Protein AF-A0A351J9Z0-F1 (afdb_monomer_lite)

Structure (mmCIF, N/CA/C/O backbone):
data_AF-A0A351J9Z0-F1
#
_entry.id   AF-A0A351J9Z0-F1
#
loop_
_atom_site.group_PDB
_atom_site.id
_atom_site.type_symbol
_atom_site.label_atom_id
_atom_site.label_alt_id
_atom_site.label_comp_id
_atom_site.label_asym_id
_atom_site.label_entity_id
_atom_site.label_seq_id
_atom_site.pdbx_PDB_ins_code
_atom_site.Cartn_x
_atom_site.Cartn_y
_atom_site.Cartn_z
_atom_site.occupancy
_atom_site.B_iso_or_equiv
_atom_site.auth_seq_id
_atom_site.auth_comp_id
_atom_site.auth_asym_id
_atom_site.auth_atom_id
_atom_site.pdbx_PDB_model_num
ATOM 1 N N . LYS A 1 1 ? 16.645 16.745 -13.890 1.00 76.44 1 LYS A N 1
ATOM 2 C CA . LYS A 1 1 ? 17.233 18.104 -13.895 1.00 76.44 1 LYS A CA 1
ATOM 3 C C . LYS A 1 1 ? 18.222 18.342 -12.757 1.00 76.44 1 LYS A C 1
ATOM 5 O O . LYS A 1 1 ? 19.399 18.360 -13.053 1.00 76.44 1 LYS A O 1
ATOM 10 N N . LYS A 1 2 ? 17.819 18.466 -11.478 1.00 82.31 2 LYS A N 1
ATOM 11 C CA . LYS A 1 2 ? 18.793 18.772 -10.401 1.00 82.31 2 LYS A CA 1
ATOM 12 C C . LYS A 1 2 ? 19.890 17.706 -10.216 1.00 82.31 2 LYS A C 1
ATOM 14 O O . LYS A 1 2 ? 21.036 18.081 -10.051 1.00 82.31 2 LYS A O 1
ATOM 19 N N . GLU A 1 3 ? 19.553 16.413 -10.281 1.00 79.69 3 GLU A N 1
ATOM 20 C CA . GLU A 1 3 ? 20.535 15.341 -9.991 1.00 79.69 3 GLU A CA 1
ATOM 21 C C . GLU A 1 3 ? 21.282 14.757 -11.188 1.00 79.69 3 GLU A C 1
ATOM 23 O O . GLU A 1 3 ? 22.258 14.043 -10.983 1.00 79.69 3 GLU A O 1
ATOM 28 N N . TYR A 1 4 ? 20.795 14.986 -12.407 1.00 82.44 4 TYR A N 1
ATOM 29 C CA . TYR A 1 4 ? 21.318 14.344 -13.624 1.00 82.44 4 TYR A CA 1
ATOM 30 C C . TYR A 1 4 ? 21.442 15.321 -14.800 1.00 82.44 4 TYR A C 1
ATOM 32 O O . TYR A 1 4 ? 21.662 14.900 -15.923 1.00 82.44 4 TYR A O 1
ATOM 40 N N . GLY A 1 5 ? 21.231 16.623 -14.578 1.00 84.69 5 GLY A N 1
ATOM 41 C CA . GLY A 1 5 ? 21.168 17.595 -15.670 1.00 84.69 5 GLY A CA 1
ATOM 42 C C . GLY A 1 5 ? 19.977 17.360 -16.606 1.00 84.69 5 GLY A C 1
ATOM 43 O O . GLY A 1 5 ? 18.972 16.743 -16.219 1.00 84.69 5 GLY A O 1
ATOM 44 N N . THR A 1 6 ? 20.063 17.940 -17.799 1.00 83.38 6 THR A N 1
ATOM 45 C CA . THR A 1 6 ? 19.153 17.712 -18.939 1.00 83.38 6 THR A CA 1
ATOM 46 C C . THR A 1 6 ? 19.879 17.245 -20.192 1.00 83.38 6 THR A C 1
ATOM 48 O O . THR A 1 6 ? 19.213 16.863 -21.148 1.00 83.38 6 THR A O 1
ATOM 51 N N . ASP A 1 7 ? 21.210 17.284 -20.179 1.00 79.06 7 ASP A N 1
ATOM 52 C CA . ASP A 1 7 ? 22.006 17.315 -21.404 1.00 79.06 7 ASP A CA 1
ATOM 53 C C . ASP A 1 7 ? 22.704 15.971 -21.673 1.00 79.06 7 ASP A C 1
ATOM 55 O O . ASP A 1 7 ? 23.008 15.662 -22.820 1.00 79.06 7 ASP A O 1
ATOM 59 N N . GLU A 1 8 ? 22.886 15.134 -20.643 1.00 75.50 8 GLU A N 1
ATOM 60 C CA . GLU A 1 8 ? 23.511 13.811 -20.751 1.00 75.50 8 GLU A CA 1
ATOM 61 C C . GLU A 1 8 ? 22.609 12.689 -20.214 1.00 75.50 8 GLU A C 1
ATOM 63 O O . GLU A 1 8 ? 21.798 12.878 -19.300 1.00 75.50 8 GLU A O 1
ATOM 68 N N . TYR A 1 9 ? 22.769 11.487 -20.777 1.00 73.56 9 TYR A N 1
ATOM 69 C CA . TYR A 1 9 ? 22.114 10.279 -20.281 1.00 73.56 9 TYR A CA 1
ATOM 70 C C . TYR A 1 9 ? 22.749 9.807 -18.969 1.00 73.56 9 TYR A C 1
ATOM 72 O O . TYR A 1 9 ? 23.966 9.797 -18.819 1.00 73.56 9 TYR A O 1
ATOM 80 N N . VAL A 1 10 ? 21.913 9.323 -18.043 1.00 77.00 10 VAL A N 1
ATOM 81 C CA . VAL A 1 10 ? 22.345 8.824 -16.720 1.00 77.00 10 VAL A CA 1
ATOM 82 C C . VAL A 1 10 ? 23.341 7.661 -16.826 1.00 77.00 10 VAL A C 1
ATOM 84 O O . VAL A 1 10 ? 24.200 7.506 -15.963 1.00 77.00 10 VAL A O 1
ATOM 87 N N . PHE A 1 11 ? 23.253 6.875 -17.901 1.00 74.19 11 PHE A N 1
ATOM 88 C CA . PHE A 1 11 ? 24.157 5.767 -18.195 1.00 74.19 11 PHE A CA 1
ATOM 89 C C . PHE A 1 11 ? 24.879 6.035 -19.527 1.00 74.19 11 PHE A C 1
ATOM 91 O O . PHE A 1 11 ? 24.426 5.561 -20.570 1.00 74.19 11 PHE A O 1
ATOM 98 N N . PRO A 1 12 ? 25.990 6.799 -19.518 1.00 57.12 12 PRO A N 1
ATOM 99 C CA . PRO A 1 12 ? 26.627 7.324 -20.733 1.00 57.12 12 PRO A CA 1
ATOM 100 C C . PRO A 1 12 ? 27.267 6.250 -21.632 1.00 57.12 12 PRO A C 1
ATOM 102 O O . PRO A 1 12 ? 27.572 6.527 -22.785 1.00 57.12 12 PRO A O 1
ATOM 105 N N . ASN A 1 13 ? 27.424 5.016 -21.135 1.00 57.09 13 ASN A N 1
ATOM 106 C CA . ASN A 1 13 ? 28.054 3.897 -21.848 1.00 57.09 13 ASN A CA 1
ATOM 107 C C . ASN A 1 13 ? 27.078 2.771 -22.241 1.00 57.09 13 ASN A C 1
ATOM 109 O O . ASN A 1 13 ? 27.511 1.644 -22.494 1.00 57.09 13 ASN A O 1
ATOM 113 N N . MET A 1 14 ? 25.763 3.021 -22.295 1.00 56.91 14 MET A N 1
ATOM 114 C CA . MET A 1 14 ? 24.875 2.086 -22.995 1.00 56.91 14 MET A CA 1
ATOM 115 C C . MET A 1 14 ? 25.232 2.131 -24.482 1.00 56.91 14 MET A C 1
ATOM 117 O O . MET A 1 14 ? 25.055 3.162 -25.114 1.00 56.91 14 MET A O 1
ATOM 121 N N . ASN A 1 15 ? 25.818 1.033 -24.975 1.00 53.97 15 ASN A N 1
ATOM 122 C CA . ASN A 1 15 ? 26.256 0.764 -26.349 1.00 53.97 15 ASN A CA 1
ATOM 123 C C . ASN A 1 15 ? 25.859 1.859 -27.360 1.00 53.97 15 ASN A C 1
ATOM 125 O O . ASN A 1 15 ? 24.693 1.944 -27.733 1.00 53.97 15 ASN A O 1
ATOM 129 N N . ALA A 1 16 ? 26.824 2.648 -27.848 1.00 55.38 16 ALA A N 1
ATOM 130 C CA . ALA A 1 16 ? 26.594 3.780 -28.762 1.00 55.38 16 ALA A CA 1
ATOM 131 C C . ALA A 1 16 ? 25.870 3.414 -30.083 1.00 55.38 16 ALA A C 1
ATOM 133 O O . ALA A 1 16 ? 25.506 4.293 -30.857 1.00 55.38 16 ALA A O 1
ATOM 134 N N . SER A 1 17 ? 25.662 2.119 -30.340 1.00 60.47 17 SER A N 1
ATOM 135 C CA . SER A 1 17 ? 24.901 1.573 -31.465 1.00 60.47 17 SER A CA 1
ATOM 136 C C . SER A 1 17 ? 23.400 1.367 -31.184 1.00 60.47 17 SER A C 1
ATOM 138 O O . SER A 1 17 ? 22.697 0.953 -32.101 1.00 60.47 17 SER A O 1
ATOM 140 N N . TYR A 1 18 ? 22.910 1.569 -29.956 1.00 64.38 18 TYR A N 1
ATOM 141 C CA . TYR A 1 18 ? 21.516 1.310 -29.574 1.00 64.38 18 TYR A CA 1
ATOM 142 C C . TYR A 1 18 ? 20.896 2.545 -28.917 1.00 64.38 18 TYR A C 1
ATOM 144 O O . TYR A 1 18 ? 21.164 2.850 -27.753 1.00 64.38 18 TYR A O 1
ATOM 152 N N . ASP A 1 19 ? 20.048 3.250 -29.661 1.00 71.38 19 ASP A N 1
ATOM 153 C CA . ASP A 1 19 ? 19.302 4.404 -29.166 1.00 71.38 19 ASP A CA 1
ATOM 154 C C . ASP A 1 19 ? 17.938 3.927 -28.649 1.00 71.38 19 ASP A C 1
ATOM 156 O O . ASP A 1 19 ? 17.041 3.637 -29.432 1.00 71.38 19 ASP A O 1
ATOM 160 N N . MET A 1 20 ? 17.740 3.863 -27.326 1.00 67.50 20 MET A N 1
ATOM 161 C CA . MET A 1 20 ? 16.468 3.421 -26.722 1.00 67.50 20 MET A CA 1
ATOM 162 C C . MET A 1 20 ? 15.237 4.233 -27.163 1.00 67.50 20 MET A C 1
ATOM 164 O O . MET A 1 20 ? 14.113 3.760 -26.990 1.00 67.50 20 MET A O 1
ATOM 168 N N . LEU A 1 21 ? 15.422 5.449 -27.690 1.00 72.25 21 LEU A N 1
ATOM 169 C CA . LEU A 1 21 ? 14.335 6.291 -28.191 1.00 72.25 21 LEU A CA 1
ATOM 170 C C . LEU A 1 21 ? 14.016 6.034 -29.671 1.00 72.25 21 LEU A C 1
ATOM 172 O O . LEU A 1 21 ? 12.944 6.431 -30.126 1.00 72.25 21 LEU A O 1
ATOM 176 N N . LYS A 1 22 ? 14.916 5.382 -30.419 1.00 75.75 22 LYS A N 1
ATOM 177 C CA . LYS A 1 22 ? 14.755 5.107 -31.861 1.00 75.75 22 LYS A CA 1
ATOM 178 C C . LYS A 1 22 ? 14.688 3.619 -32.195 1.00 75.75 22 LYS A C 1
ATOM 180 O O . LYS A 1 22 ? 14.000 3.241 -33.140 1.00 75.75 22 LYS A O 1
ATOM 185 N N . ASP A 1 23 ? 15.335 2.782 -31.397 1.00 79.19 23 ASP A N 1
ATOM 186 C CA . ASP A 1 23 ? 15.498 1.358 -31.633 1.00 79.19 23 ASP A CA 1
ATOM 187 C C . ASP A 1 23 ? 14.642 0.543 -30.662 1.00 79.19 23 ASP A C 1
ATOM 189 O O . ASP A 1 23 ? 14.707 0.685 -29.439 1.00 79.19 23 ASP A O 1
ATOM 193 N N . ARG A 1 24 ? 13.848 -0.386 -31.205 1.00 80.44 24 ARG A N 1
ATOM 194 C CA . ARG A 1 24 ? 13.120 -1.380 -30.410 1.00 80.44 24 ARG A CA 1
ATOM 195 C C . ARG A 1 24 ? 13.879 -2.698 -30.434 1.00 80.44 24 ARG A C 1
ATOM 197 O O . ARG A 1 24 ? 13.885 -3.382 -31.455 1.00 80.44 24 ARG A O 1
ATOM 204 N N . LYS A 1 25 ? 14.419 -3.127 -29.290 1.00 78.69 25 LYS A N 1
ATOM 205 C CA . LYS A 1 25 ? 14.944 -4.491 -29.155 1.00 78.69 25 LYS A CA 1
ATOM 206 C C . LYS A 1 25 ? 13.803 -5.506 -29.262 1.00 78.69 25 LYS A C 1
ATOM 208 O O . LYS A 1 25 ? 12.881 -5.520 -28.445 1.00 78.69 25 LYS A O 1
ATOM 213 N N . ILE A 1 26 ? 13.866 -6.359 -30.276 1.00 83.25 26 ILE A N 1
ATOM 214 C CA . ILE A 1 26 ? 12.948 -7.481 -30.451 1.00 83.25 26 ILE A CA 1
ATOM 215 C C . ILE A 1 26 ? 13.676 -8.743 -29.975 1.00 83.25 26 ILE A C 1
ATOM 217 O O . ILE A 1 26 ? 14.832 -8.946 -30.328 1.00 83.25 26 ILE A O 1
ATOM 221 N N . ARG A 1 27 ? 13.016 -9.561 -29.143 1.00 85.88 27 ARG A N 1
ATOM 222 C CA . ARG A 1 27 ? 13.548 -10.863 -28.705 1.00 85.88 27 ARG A CA 1
ATOM 223 C C . ARG A 1 27 ? 13.786 -11.777 -29.910 1.00 85.88 27 ARG A C 1
ATOM 225 O O . ARG A 1 27 ? 13.049 -11.701 -30.896 1.00 85.88 27 ARG A O 1
ATOM 232 N N . ASP A 1 28 ? 14.777 -12.648 -29.829 1.00 89.25 28 ASP A N 1
ATOM 233 C CA . ASP A 1 28 ? 15.033 -13.615 -30.893 1.00 89.25 28 ASP A CA 1
ATOM 234 C C . ASP A 1 28 ? 13.920 -14.681 -30.956 1.00 89.25 28 ASP A C 1
ATOM 236 O O . ASP A 1 28 ? 13.049 -14.763 -30.089 1.00 89.25 28 ASP A O 1
ATOM 240 N N . GLY A 1 29 ? 13.883 -15.453 -32.042 1.00 92.31 29 GLY A N 1
ATOM 241 C CA . GLY A 1 29 ? 12.906 -16.531 -32.221 1.00 92.31 29 GLY A CA 1
ATOM 242 C C . GLY A 1 29 ? 11.523 -16.106 -32.734 1.00 92.31 29 GLY A C 1
ATOM 243 O O . GLY A 1 29 ? 11.264 -14.950 -33.083 1.00 92.31 29 GLY A O 1
ATOM 244 N N . ASN A 1 30 ? 10.631 -17.094 -32.839 1.00 95.75 30 ASN A N 1
ATOM 245 C CA . ASN A 1 30 ? 9.266 -16.927 -33.341 1.00 95.75 30 ASN A CA 1
ATOM 246 C C . ASN A 1 30 ? 8.311 -16.347 -32.276 1.00 95.75 30 ASN A C 1
ATOM 248 O O . ASN A 1 30 ? 8.657 -16.213 -31.105 1.00 95.75 30 ASN A O 1
ATOM 252 N N . ALA A 1 31 ? 7.080 -16.004 -32.673 1.00 95.19 31 ALA A N 1
ATOM 253 C CA . ALA A 1 31 ? 6.103 -15.372 -31.779 1.00 95.19 31 ALA A CA 1
ATOM 254 C C . ALA A 1 31 ? 5.826 -16.178 -30.494 1.00 95.19 31 ALA A C 1
ATOM 256 O O . ALA A 1 31 ? 5.705 -15.592 -29.419 1.00 95.19 31 ALA A O 1
ATOM 257 N N . PHE A 1 32 ? 5.771 -17.507 -30.594 1.00 96.00 32 PHE A N 1
ATOM 258 C CA . PHE A 1 32 ? 5.545 -18.383 -29.447 1.00 96.00 32 PHE A CA 1
ATOM 259 C C . PHE A 1 32 ? 6.759 -18.425 -28.512 1.00 96.00 32 PHE A C 1
ATOM 261 O O . PHE A 1 32 ? 6.599 -18.315 -27.300 1.00 96.00 32 PHE A O 1
ATOM 268 N N . GLN A 1 33 ? 7.974 -18.497 -29.064 1.00 95.50 33 GLN A N 1
ATOM 269 C CA . GLN A 1 33 ? 9.211 -18.436 -28.277 1.00 95.50 33 GLN A CA 1
ATOM 270 C C . GLN A 1 33 ? 9.318 -17.112 -27.519 1.00 95.50 33 GLN A C 1
ATOM 272 O O . GLN A 1 33 ? 9.520 -17.116 -26.311 1.00 95.50 33 GLN A O 1
ATOM 277 N N . ARG A 1 34 ? 9.062 -15.985 -28.192 1.00 94.25 34 ARG A N 1
ATOM 278 C CA . ARG A 1 34 ? 9.075 -14.653 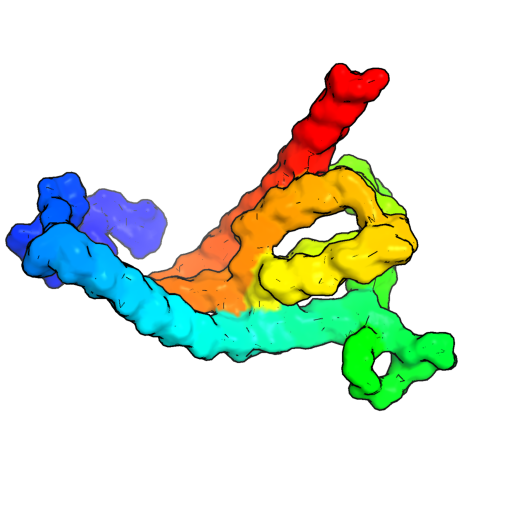-27.567 1.00 94.25 34 ARG A CA 1
ATOM 279 C C . ARG A 1 34 ? 8.061 -14.523 -26.437 1.00 94.25 34 ARG A C 1
ATOM 281 O O . ARG A 1 34 ? 8.341 -13.862 -25.439 1.00 94.25 34 ARG A O 1
ATOM 288 N N . PHE A 1 35 ? 6.881 -15.121 -26.606 1.00 94.69 35 PHE A N 1
ATOM 289 C CA . PHE A 1 35 ? 5.856 -15.165 -25.570 1.00 94.69 35 PHE A CA 1
ATOM 290 C C . PHE A 1 35 ? 6.330 -15.972 -24.358 1.00 94.69 35 PHE A C 1
ATOM 292 O O . PHE A 1 35 ? 6.278 -15.461 -23.240 1.00 94.69 35 PHE A O 1
ATOM 299 N N . LEU A 1 36 ? 6.838 -17.189 -24.579 1.00 96.25 36 LEU A N 1
ATOM 300 C CA . LEU A 1 36 ? 7.351 -18.043 -23.507 1.00 96.25 36 LEU A CA 1
ATOM 301 C C . LEU A 1 36 ? 8.526 -17.396 -22.770 1.00 96.25 36 LEU A C 1
ATOM 303 O O . LEU A 1 36 ? 8.525 -17.364 -21.544 1.00 96.25 36 LEU A O 1
ATOM 307 N N . GLU A 1 37 ? 9.491 -16.832 -23.493 1.00 93.94 37 GLU A N 1
ATOM 308 C CA . GLU A 1 37 ? 10.634 -16.132 -22.903 1.00 93.94 37 GLU A CA 1
ATOM 309 C C . GLU A 1 37 ? 10.192 -14.932 -22.067 1.00 93.94 37 GLU A C 1
ATOM 311 O O . GLU A 1 37 ? 10.626 -14.794 -20.930 1.00 93.94 37 GLU A O 1
ATOM 316 N N . ALA A 1 38 ? 9.282 -14.092 -22.573 1.00 93.69 38 ALA A N 1
ATOM 317 C CA . ALA A 1 38 ? 8.773 -12.957 -21.806 1.00 93.69 38 ALA A CA 1
ATOM 318 C C . ALA A 1 38 ? 8.068 -13.398 -20.511 1.00 93.69 38 ALA A C 1
ATOM 320 O O . ALA A 1 38 ? 8.226 -12.749 -19.475 1.00 93.69 38 ALA A O 1
ATOM 321 N N . LEU A 1 39 ? 7.322 -14.506 -20.561 1.00 94.88 39 LEU A N 1
ATOM 322 C CA . LEU A 1 39 ? 6.661 -15.100 -19.399 1.00 94.88 39 LEU A CA 1
ATOM 323 C C . LEU A 1 39 ? 7.669 -15.627 -18.372 1.00 94.88 39 LEU A C 1
ATOM 325 O O . LEU A 1 39 ? 7.554 -15.316 -17.187 1.00 94.88 39 LEU A O 1
ATOM 329 N N . LEU A 1 40 ? 8.659 -16.404 -18.818 1.00 95.69 40 LEU A N 1
ATOM 330 C CA . LEU A 1 40 ? 9.670 -17.013 -17.951 1.00 95.69 40 LEU A CA 1
ATOM 331 C C . LEU A 1 40 ? 10.616 -15.964 -17.355 1.00 95.69 40 LEU A C 1
ATOM 333 O O . LEU A 1 40 ? 10.879 -16.001 -16.152 1.00 95.69 40 LEU A O 1
ATOM 337 N N . ASP A 1 41 ? 11.065 -14.996 -18.158 1.00 93.12 41 ASP A N 1
ATOM 338 C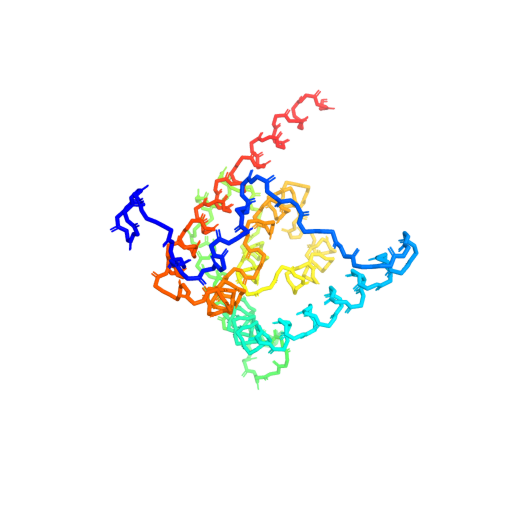 CA . ASP A 1 41 ? 11.856 -13.848 -17.702 1.00 93.12 41 ASP A CA 1
ATOM 339 C C . ASP A 1 41 ? 11.080 -13.044 -16.658 1.00 93.12 41 ASP A C 1
ATOM 341 O O . ASP A 1 41 ? 11.608 -12.723 -15.593 1.00 93.12 41 ASP A O 1
ATOM 345 N N . GLY A 1 42 ? 9.812 -12.727 -16.950 1.00 91.38 42 GLY A N 1
ATOM 346 C CA . GLY A 1 42 ? 8.933 -11.999 -16.040 1.00 91.38 42 GLY A CA 1
ATOM 347 C C . GLY A 1 42 ? 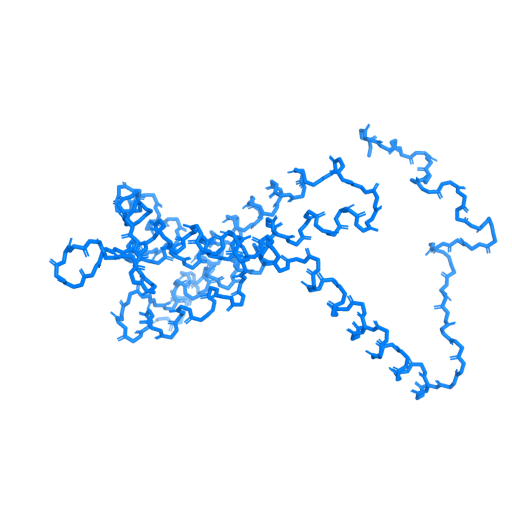8.740 -12.739 -14.718 1.00 91.38 42 GLY A C 1
ATOM 348 O O . GLY A 1 42 ? 8.880 -12.136 -13.656 1.00 91.38 42 GLY A O 1
ATOM 349 N N . GLY A 1 43 ? 8.498 -14.052 -14.772 1.00 93.44 43 GLY A N 1
ATOM 350 C CA . GLY A 1 43 ? 8.372 -14.903 -13.590 1.00 93.44 43 GLY A CA 1
ATOM 351 C C . GLY A 1 43 ? 9.654 -14.952 -12.758 1.00 93.44 43 GLY A C 1
ATOM 352 O O . GLY A 1 43 ? 9.615 -14.708 -11.553 1.00 93.44 43 GLY A O 1
ATOM 353 N N . LYS A 1 44 ? 10.807 -15.195 -13.392 1.00 93.31 44 LYS A N 1
ATOM 354 C CA . LYS A 1 44 ? 12.115 -15.232 -12.721 1.00 93.31 44 LYS A CA 1
ATOM 355 C C . LYS A 1 44 ? 12.441 -13.897 -12.049 1.00 93.31 44 LYS A C 1
ATOM 357 O O . LYS A 1 44 ? 12.765 -13.872 -10.861 1.00 93.31 44 LYS A O 1
ATOM 362 N N . ASN A 1 45 ? 12.325 -12.797 -12.793 1.00 88.25 45 ASN A N 1
ATOM 363 C CA . ASN A 1 45 ? 12.606 -11.458 -12.280 1.00 88.25 45 ASN A CA 1
ATOM 364 C C . ASN A 1 45 ? 11.621 -11.071 -11.169 1.00 88.25 45 ASN A C 1
ATOM 366 O O . ASN A 1 45 ? 12.029 -10.491 -10.166 1.00 88.25 45 ASN A O 1
ATOM 370 N N . GLY A 1 46 ? 10.345 -11.442 -11.307 1.00 87.75 46 GLY A N 1
ATOM 371 C CA . GLY A 1 46 ? 9.325 -11.230 -10.283 1.00 87.75 46 GLY A CA 1
ATOM 372 C C . GLY A 1 46 ? 9.641 -11.955 -8.974 1.00 87.75 46 GLY A C 1
ATOM 373 O O . GLY A 1 46 ? 9.572 -11.343 -7.911 1.00 87.75 46 GLY A O 1
ATOM 374 N N . VAL A 1 47 ? 10.055 -13.227 -9.033 1.00 91.50 47 VAL A N 1
ATOM 375 C CA . VAL A 1 47 ? 10.462 -13.998 -7.843 1.00 91.50 47 VAL A CA 1
ATOM 376 C C . VAL A 1 47 ? 11.698 -13.387 -7.184 1.00 91.50 47 VAL A C 1
ATOM 378 O O . VAL A 1 47 ? 11.726 -13.222 -5.966 1.00 91.50 47 VAL A O 1
ATOM 381 N N . GLN A 1 48 ? 12.705 -13.005 -7.972 1.00 88.56 48 GLN A N 1
ATOM 382 C CA . GLN A 1 48 ? 13.915 -12.379 -7.439 1.00 88.56 48 GLN A CA 1
ATOM 383 C C . GLN A 1 48 ? 13.604 -11.045 -6.746 1.00 88.56 48 GLN A C 1
ATOM 385 O O . GLN A 1 48 ? 14.080 -10.796 -5.639 1.00 88.56 48 GLN A O 1
ATOM 390 N N . LEU A 1 49 ? 12.758 -10.216 -7.363 1.00 84.75 49 LEU A N 1
ATOM 391 C CA . LEU A 1 49 ? 12.284 -8.967 -6.778 1.00 84.75 49 LEU A CA 1
ATOM 392 C C . LEU A 1 49 ? 11.502 -9.217 -5.479 1.00 84.75 49 LEU A C 1
ATOM 394 O O . LEU A 1 49 ? 11.725 -8.522 -4.489 1.00 84.75 49 LEU A O 1
ATOM 398 N N . ALA A 1 50 ? 10.630 -10.229 -5.453 1.00 84.75 50 ALA A N 1
ATOM 399 C CA . ALA A 1 50 ? 9.865 -10.592 -4.264 1.00 84.75 50 ALA A CA 1
ATOM 400 C C . ALA A 1 50 ? 10.781 -10.960 -3.088 1.00 84.75 50 ALA A C 1
ATOM 402 O O . ALA A 1 50 ? 10.602 -10.422 -1.996 1.00 84.75 50 ALA A O 1
ATOM 403 N N . ILE A 1 51 ? 11.800 -11.799 -3.313 1.00 89.62 51 ILE A N 1
ATOM 404 C CA . ILE A 1 51 ? 12.783 -12.174 -2.281 1.00 89.62 51 ILE A CA 1
ATOM 405 C C . ILE A 1 51 ? 13.465 -10.932 -1.690 1.00 89.62 51 ILE A C 1
ATOM 407 O O . ILE A 1 51 ? 13.604 -10.835 -0.471 1.00 89.62 51 ILE A O 1
ATOM 411 N N . SER A 1 52 ? 13.816 -9.953 -2.526 1.00 85.00 52 SER A N 1
ATOM 412 C CA . SER A 1 52 ? 14.436 -8.698 -2.082 1.00 85.00 52 SER A CA 1
ATOM 413 C C . SER A 1 52 ? 13.506 -7.807 -1.247 1.00 85.00 52 SER A C 1
ATOM 415 O O . SER A 1 52 ? 13.979 -7.042 -0.410 1.00 85.00 52 SER A O 1
ATOM 417 N N . ILE A 1 53 ? 12.189 -7.888 -1.452 1.00 86.06 53 ILE A N 1
ATOM 418 C CA . ILE A 1 53 ? 11.193 -7.020 -0.801 1.00 86.06 53 ILE A CA 1
ATOM 419 C C . ILE A 1 53 ? 10.641 -7.629 0.501 1.00 86.06 53 ILE A C 1
ATOM 421 O O . ILE A 1 53 ? 10.273 -6.884 1.416 1.00 86.06 53 ILE A O 1
ATOM 425 N N . ILE A 1 54 ? 10.608 -8.966 0.618 1.00 88.75 54 ILE A N 1
ATOM 426 C CA . ILE A 1 54 ? 10.055 -9.701 1.775 1.00 88.75 54 ILE A CA 1
ATOM 427 C C . ILE A 1 54 ? 10.517 -9.138 3.131 1.00 88.75 54 ILE A C 1
ATOM 429 O O . ILE A 1 54 ? 9.646 -8.896 3.972 1.00 88.75 54 ILE A O 1
ATOM 433 N N . PRO A 1 55 ? 11.819 -8.877 3.380 1.00 86.56 55 PRO A N 1
ATOM 434 C CA . PRO A 1 55 ? 12.264 -8.394 4.686 1.00 86.56 55 PRO A CA 1
ATOM 435 C C . PRO A 1 55 ? 11.597 -7.072 5.084 1.00 86.56 55 PRO A C 1
ATOM 437 O O . PRO A 1 55 ? 11.111 -6.931 6.206 1.00 86.56 55 PRO A O 1
ATOM 440 N N . GLY A 1 56 ? 11.503 -6.126 4.145 1.00 85.06 56 GLY A N 1
ATOM 441 C CA . GLY A 1 56 ? 10.842 -4.843 4.376 1.00 85.06 56 GLY A CA 1
ATOM 442 C C . GLY A 1 56 ? 9.345 -5.008 4.632 1.00 85.06 56 GLY A C 1
ATOM 443 O O . GLY A 1 56 ? 8.810 -4.424 5.572 1.00 85.06 56 GLY A O 1
ATOM 444 N N . VAL A 1 57 ? 8.673 -5.851 3.840 1.00 87.62 57 VAL A N 1
ATOM 445 C CA . VAL A 1 57 ? 7.237 -6.134 4.000 1.00 87.62 57 VAL A CA 1
ATOM 446 C C . VAL A 1 57 ? 6.935 -6.713 5.377 1.00 87.62 57 VAL A C 1
ATOM 448 O O . VAL A 1 57 ? 6.039 -6.210 6.054 1.00 87.62 57 VAL A O 1
ATOM 451 N N . VAL A 1 58 ? 7.667 -7.749 5.797 1.00 88.75 58 VAL A N 1
ATOM 452 C CA . VAL A 1 58 ? 7.422 -8.447 7.068 1.00 88.75 58 VAL A CA 1
ATOM 453 C C . VAL A 1 58 ? 7.614 -7.496 8.243 1.00 88.75 58 VAL A C 1
ATOM 455 O O . VAL A 1 58 ? 6.747 -7.430 9.114 1.00 88.75 58 VAL A O 1
ATOM 458 N N . ILE A 1 59 ? 8.694 -6.711 8.248 1.00 88.62 59 ILE A N 1
ATOM 459 C CA . ILE A 1 59 ? 8.981 -5.763 9.332 1.00 88.62 59 ILE A CA 1
ATOM 460 C C . ILE A 1 59 ? 7.895 -4.683 9.410 1.00 88.62 59 ILE A C 1
ATOM 462 O O . ILE A 1 59 ? 7.332 -4.455 10.481 1.00 88.62 59 ILE A O 1
ATOM 466 N N . ILE A 1 60 ? 7.556 -4.048 8.284 1.00 86.25 60 ILE A N 1
ATOM 467 C CA . ILE A 1 60 ? 6.589 -2.942 8.262 1.00 86.25 60 ILE A CA 1
ATOM 468 C C . ILE A 1 60 ? 5.183 -3.440 8.604 1.00 86.25 60 ILE A C 1
ATOM 470 O O . ILE A 1 60 ? 4.510 -2.832 9.433 1.00 86.25 60 ILE A O 1
ATOM 474 N N . CYS A 1 61 ? 4.737 -4.557 8.020 1.00 85.75 61 CYS A N 1
ATOM 475 C CA . CYS A 1 61 ? 3.405 -5.093 8.304 1.00 85.75 61 CYS A CA 1
ATOM 476 C C . CYS A 1 61 ? 3.278 -5.539 9.765 1.00 85.75 61 CYS A C 1
ATOM 478 O O . CYS A 1 61 ? 2.252 -5.270 10.385 1.00 85.75 61 CYS A O 1
ATOM 480 N N . THR A 1 62 ? 4.320 -6.156 10.335 1.00 88.12 62 THR A N 1
ATOM 481 C CA . THR A 1 62 ? 4.329 -6.557 11.752 1.00 88.12 62 THR A CA 1
ATOM 482 C C . THR A 1 62 ? 4.272 -5.337 12.664 1.00 88.12 62 THR A C 1
ATOM 484 O O . THR A 1 62 ? 3.464 -5.304 13.588 1.00 88.12 62 THR A O 1
ATOM 487 N N . LEU A 1 63 ? 5.070 -4.302 12.382 1.00 88.00 63 LEU A N 1
ATOM 488 C CA . LEU A 1 63 ? 5.053 -3.058 13.149 1.00 88.00 63 LEU A CA 1
ATOM 489 C C . LEU A 1 63 ? 3.678 -2.386 13.092 1.00 88.00 63 LEU A C 1
ATOM 491 O O . LEU A 1 63 ? 3.124 -2.037 14.131 1.00 88.00 63 LEU A O 1
ATOM 495 N N . VAL A 1 64 ? 3.091 -2.251 11.901 1.00 84.19 64 VAL A N 1
ATOM 496 C CA . VAL A 1 64 ? 1.752 -1.667 11.751 1.00 84.19 64 VAL A CA 1
ATOM 497 C C . VAL A 1 64 ? 0.709 -2.501 12.490 1.00 84.19 64 VAL A C 1
ATOM 499 O O . VAL A 1 64 ? -0.129 -1.931 13.184 1.00 84.19 64 VAL A O 1
ATOM 502 N N . MET A 1 65 ? 0.767 -3.830 12.391 1.00 85.12 65 MET A N 1
ATOM 503 C CA . MET A 1 65 ? -0.150 -4.729 13.094 1.00 85.12 65 MET A CA 1
ATOM 504 C C . MET A 1 65 ? -0.051 -4.553 14.614 1.00 85.12 65 MET A C 1
ATOM 506 O O . MET A 1 65 ? -1.076 -4.326 15.252 1.00 85.12 65 MET A O 1
ATOM 510 N N . MET A 1 66 ? 1.160 -4.578 15.180 1.00 88.19 66 MET A N 1
ATOM 511 C CA . MET A 1 66 ? 1.382 -4.381 16.619 1.00 88.19 66 MET A CA 1
ATOM 512 C C . MET A 1 66 ? 0.913 -3.003 17.094 1.00 88.19 66 MET A C 1
ATOM 514 O O . MET A 1 66 ? 0.416 -2.865 18.205 1.00 88.19 66 MET A O 1
ATOM 518 N N . LEU A 1 67 ? 1.058 -1.965 16.271 1.00 87.94 67 LEU A N 1
ATOM 519 C CA . LEU A 1 67 ? 0.602 -0.624 16.629 1.00 87.94 67 LEU A CA 1
ATOM 520 C C . LEU A 1 67 ? -0.911 -0.431 16.438 1.00 87.94 67 LEU A C 1
ATOM 522 O O . LEU A 1 67 ? -1.483 0.463 17.055 1.00 87.94 67 LEU A O 1
ATOM 526 N N . THR A 1 68 ? -1.561 -1.226 15.590 1.00 84.12 68 THR A N 1
ATOM 527 C CA . THR A 1 68 ? -2.987 -1.073 15.259 1.00 84.12 68 THR A CA 1
ATOM 528 C C . THR A 1 68 ? -3.884 -1.936 16.135 1.00 84.12 68 THR A C 1
ATOM 530 O O . THR A 1 68 ? -4.894 -1.451 16.647 1.00 84.12 68 THR A O 1
ATOM 533 N N . ASN A 1 69 ? -3.530 -3.209 16.308 1.00 85.88 69 ASN A N 1
ATOM 534 C CA . ASN A 1 69 ? -4.343 -4.156 17.060 1.00 85.88 69 ASN A CA 1
ATOM 535 C C . ASN A 1 69 ? -4.258 -3.870 18.561 1.00 85.88 69 ASN A C 1
ATOM 537 O O . ASN A 1 69 ? -3.270 -3.316 19.033 1.00 85.88 69 ASN A O 1
ATOM 541 N N . GLY A 1 70 ? -5.306 -4.232 19.298 1.00 85.81 70 GLY A N 1
ATOM 542 C CA . GLY A 1 70 ? -5.335 -4.149 20.757 1.00 85.81 70 GLY A CA 1
ATOM 543 C C . GLY A 1 70 ? -4.802 -5.418 21.438 1.00 85.81 70 GLY A C 1
ATOM 544 O O . GLY A 1 70 ? -4.429 -6.375 20.749 1.00 85.81 70 GLY A O 1
ATOM 545 N N . PRO A 1 71 ? -4.779 -5.434 22.782 1.00 87.56 71 PRO A N 1
ATOM 546 C CA . PRO A 1 71 ? -4.464 -6.630 23.560 1.00 87.56 71 PRO A CA 1
ATOM 547 C C . PRO A 1 71 ? -5.542 -7.715 23.378 1.00 87.56 71 PRO A C 1
ATOM 549 O O . PRO A 1 71 ? -6.526 -7.516 22.660 1.00 87.56 71 PRO A O 1
ATOM 552 N N . SER A 1 72 ? -5.362 -8.863 24.039 1.00 85.94 72 SER A N 1
ATOM 553 C CA . SER A 1 72 ? -6.359 -9.943 24.061 1.00 85.94 72 SER A CA 1
ATOM 554 C C . SER A 1 72 ? -7.749 -9.463 24.508 1.00 85.94 72 SER A C 1
ATOM 556 O O . SER A 1 72 ? -7.904 -8.393 25.100 1.00 85.94 72 SER A O 1
ATOM 558 N N . GLU A 1 73 ? -8.776 -10.293 24.298 1.00 80.19 73 GLU A N 1
ATOM 559 C CA . GLU A 1 73 ? -10.140 -10.021 24.786 1.00 80.19 73 GLU A CA 1
ATOM 560 C C . GLU A 1 73 ? -10.207 -9.837 26.313 1.00 80.19 73 GLU A C 1
ATOM 562 O O . GLU A 1 73 ? -11.077 -9.126 26.809 1.00 80.19 73 GLU A O 1
ATOM 567 N N . ALA A 1 74 ? -9.256 -10.412 27.058 1.00 83.62 74 ALA A N 1
ATOM 568 C CA . ALA A 1 74 ? -9.116 -10.223 28.501 1.00 83.62 74 ALA A CA 1
ATOM 569 C C . ALA A 1 74 ? -8.473 -8.872 28.886 1.00 83.62 74 ALA A C 1
ATOM 571 O O . ALA A 1 74 ? -8.294 -8.585 30.068 1.00 83.62 74 ALA A O 1
ATOM 572 N N . GLY A 1 75 ? -8.094 -8.044 27.907 1.00 81.06 75 GLY A N 1
ATOM 573 C CA . GLY A 1 75 ? -7.456 -6.741 28.104 1.00 81.06 75 GLY A CA 1
ATOM 574 C C . GLY A 1 75 ? -5.963 -6.808 28.439 1.00 81.06 75 GLY A C 1
ATOM 575 O O . GLY A 1 75 ? -5.305 -5.771 28.510 1.00 81.06 75 GLY A O 1
ATOM 576 N N . THR A 1 76 ? -5.402 -8.005 28.613 1.00 86.81 76 THR A N 1
ATOM 577 C CA . THR A 1 76 ? -3.977 -8.232 28.871 1.00 86.81 76 THR A CA 1
ATOM 578 C C . THR A 1 76 ? -3.220 -8.511 27.577 1.00 86.81 76 THR A C 1
ATOM 580 O O . THR A 1 76 ? -3.674 -9.275 26.723 1.00 86.81 76 THR A O 1
ATOM 583 N N . TYR A 1 77 ? -2.054 -7.883 27.422 1.00 87.75 77 TYR A N 1
ATOM 584 C CA . TYR A 1 77 ? -1.138 -8.177 26.322 1.00 87.75 77 TYR A CA 1
ATOM 585 C C . TYR A 1 77 ? -0.327 -9.427 26.667 1.00 87.75 77 TYR A C 1
ATOM 587 O O . TYR A 1 77 ? 0.412 -9.434 27.652 1.00 87.75 77 TYR A O 1
ATOM 595 N N . THR A 1 78 ? -0.490 -10.484 25.879 1.00 89.50 78 THR A N 1
ATOM 596 C CA . THR A 1 78 ? 0.157 -11.786 26.091 1.00 89.50 78 THR A CA 1
ATOM 597 C C . THR A 1 78 ? 1.294 -12.037 25.101 1.00 89.50 78 THR A C 1
ATOM 599 O O . THR A 1 78 ? 2.137 -12.900 25.336 1.00 89.50 78 THR A O 1
ATOM 602 N N . GLY A 1 79 ? 1.346 -11.264 24.011 1.00 85.62 79 GLY A N 1
ATOM 603 C CA . GLY A 1 79 ? 2.270 -11.470 22.899 1.00 85.62 79 GLY A CA 1
ATOM 604 C C . GLY A 1 79 ? 1.786 -12.533 21.910 1.00 85.62 79 GLY A C 1
ATOM 605 O O . GLY A 1 79 ? 2.572 -13.002 21.086 1.00 85.62 79 GLY A O 1
ATOM 606 N N . ALA A 1 80 ? 0.512 -12.931 21.986 1.00 88.25 80 ALA A N 1
ATOM 607 C CA . ALA A 1 80 ? -0.072 -13.870 21.041 1.00 88.25 80 ALA A CA 1
ATOM 608 C C . ALA A 1 80 ? -0.171 -13.270 19.627 1.00 88.25 80 ALA A C 1
ATOM 610 O O . ALA A 1 80 ? -0.102 -12.056 19.408 1.00 88.25 80 ALA A O 1
ATOM 611 N N . ALA A 1 81 ? -0.346 -14.146 18.636 1.00 85.00 81 ALA A N 1
ATOM 612 C CA . ALA A 1 81 ? -0.501 -13.726 17.252 1.00 85.00 81 ALA A CA 1
ATOM 613 C C . ALA A 1 81 ? -1.677 -12.747 17.102 1.00 85.00 81 ALA A C 1
ATOM 615 O O . ALA A 1 81 ? -2.758 -12.968 17.647 1.00 85.00 81 ALA A O 1
ATOM 616 N N . TYR A 1 82 ? -1.465 -11.696 16.307 1.00 81.62 82 TYR A N 1
ATOM 617 C CA . TYR A 1 82 ? -2.431 -10.624 16.051 1.00 81.62 82 TYR A CA 1
ATOM 618 C C . TYR A 1 82 ? -2.779 -9.732 17.254 1.00 81.62 82 TYR A C 1
ATOM 620 O O . TYR A 1 82 ? -3.704 -8.928 17.135 1.00 81.62 82 TYR A O 1
ATOM 628 N N . GLU A 1 83 ? -2.041 -9.794 18.360 1.00 88.69 83 GLU A N 1
ATOM 629 C CA . GLU A 1 83 ? -2.135 -8.789 19.423 1.00 88.69 83 GLU A CA 1
ATOM 630 C C . GLU A 1 83 ? -1.313 -7.531 19.106 1.00 88.69 83 GLU A C 1
ATOM 632 O O . GLU A 1 83 ? -0.418 -7.526 18.255 1.00 88.69 83 GLU A O 1
ATOM 637 N N . GLY A 1 84 ? -1.622 -6.444 19.808 1.00 89.94 84 GLY A N 1
ATOM 638 C CA . GLY A 1 84 ? -0.889 -5.190 19.723 1.00 89.94 84 GLY A CA 1
ATOM 639 C C . GLY A 1 84 ? -1.188 -4.247 20.887 1.00 89.94 84 GLY A C 1
ATOM 640 O O . GLY A 1 84 ? -1.835 -4.615 21.868 1.00 89.94 84 GLY A O 1
ATOM 641 N N . ILE A 1 85 ? -0.709 -3.011 20.766 1.00 90.56 85 ILE A N 1
ATOM 642 C CA . ILE A 1 85 ? -0.838 -1.958 21.783 1.00 90.56 85 ILE A CA 1
ATOM 643 C C . ILE A 1 85 ? -1.901 -0.899 21.453 1.00 90.56 85 ILE A C 1
ATOM 645 O O . ILE A 1 85 ? -2.118 0.013 22.244 1.00 90.56 85 ILE A O 1
ATOM 649 N N . GLY A 1 86 ? -2.542 -0.970 20.283 1.00 87.31 86 GLY A N 1
ATOM 650 C CA . GLY A 1 86 ? -3.643 -0.081 19.891 1.00 87.31 86 GLY A CA 1
ATOM 651 C C . GLY A 1 86 ? -3.273 1.404 19.780 1.00 87.31 86 GLY A C 1
ATOM 652 O O . GLY A 1 86 ? -4.136 2.277 19.856 1.00 87.31 86 GLY A O 1
ATOM 653 N N . ALA A 1 87 ? -1.991 1.727 19.611 1.00 89.88 87 ALA A N 1
ATOM 654 C CA . ALA A 1 87 ? -1.525 3.107 19.527 1.00 89.88 87 ALA A CA 1
ATOM 655 C C . ALA A 1 87 ? -2.122 3.851 18.318 1.00 89.88 87 ALA A C 1
ATOM 657 O O . ALA A 1 87 ? -2.580 4.985 18.444 1.00 89.88 87 ALA A O 1
ATOM 658 N N . LEU A 1 88 ? -2.162 3.215 17.144 1.00 86.25 88 LEU A N 1
ATOM 659 C CA . LEU A 1 88 ? -2.677 3.825 15.914 1.00 86.25 88 LEU A CA 1
ATOM 660 C C . LEU A 1 88 ? -4.198 3.964 15.923 1.00 86.25 88 LEU A C 1
ATOM 662 O O . LEU A 1 88 ? -4.709 4.960 15.417 1.00 86.25 88 LEU A O 1
ATOM 666 N N . THR A 1 89 ? -4.925 3.021 16.523 1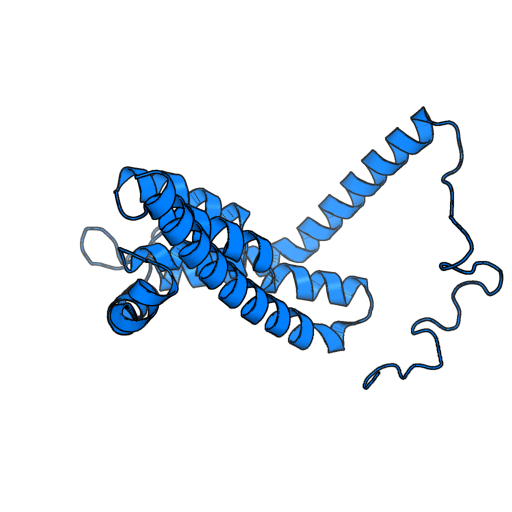.00 84.75 89 THR A N 1
ATOM 667 C CA . THR A 1 89 ? -6.380 3.140 16.708 1.00 84.75 89 THR A CA 1
ATOM 668 C C . THR A 1 89 ? -6.716 4.257 17.694 1.00 84.75 89 THR A C 1
ATOM 670 O O . THR A 1 89 ? -7.623 5.048 17.428 1.00 84.75 89 THR A O 1
ATOM 673 N N . TRP A 1 90 ? -5.930 4.416 18.766 1.00 88.44 90 TRP A N 1
ATOM 674 C CA . TRP A 1 90 ? -6.051 5.549 19.688 1.00 88.44 90 TRP A CA 1
ATOM 675 C C . TRP A 1 90 ? -5.795 6.899 18.996 1.00 88.44 90 TRP A C 1
ATOM 677 O O . TRP A 1 90 ? -6.624 7.809 19.098 1.00 88.44 90 TRP A O 1
ATOM 687 N N . ILE A 1 91 ? -4.702 7.021 18.229 1.00 88.62 91 ILE A N 1
ATOM 688 C CA . ILE A 1 91 ? -4.402 8.223 17.428 1.00 88.62 91 ILE A CA 1
ATOM 689 C C . ILE A 1 91 ? -5.522 8.477 16.410 1.00 88.62 91 ILE A C 1
ATOM 691 O O . ILE A 1 91 ? -6.002 9.602 16.279 1.00 88.62 91 ILE A O 1
ATOM 695 N N . GLY A 1 92 ? -5.987 7.432 15.725 1.00 85.19 92 GLY A N 1
ATOM 696 C CA . GLY A 1 92 ? -7.075 7.502 14.756 1.00 85.19 92 GLY A CA 1
ATOM 697 C C . GLY A 1 92 ? -8.373 8.037 15.343 1.00 85.19 92 GLY A C 1
ATOM 698 O O . GLY A 1 92 ? -9.024 8.883 14.733 1.00 85.19 92 GLY A O 1
ATOM 699 N N . GLY A 1 93 ? -8.708 7.621 16.566 1.00 87.25 93 GLY A N 1
ATOM 700 C CA . GLY A 1 93 ? -9.842 8.162 17.310 1.00 87.25 93 GLY A CA 1
ATOM 701 C C . GLY A 1 93 ? -9.713 9.666 17.563 1.00 87.25 93 GLY A C 1
ATOM 702 O O . GLY A 1 93 ? -10.682 10.403 17.387 1.00 87.25 93 GLY A O 1
ATOM 703 N N . LYS A 1 94 ? -8.510 10.149 17.903 1.00 90.06 94 LYS A N 1
ATOM 704 C CA . LYS A 1 94 ? -8.239 11.586 18.093 1.00 90.06 94 LYS A CA 1
ATOM 705 C C . LYS A 1 94 ? -8.267 12.375 16.783 1.00 90.06 94 LYS A C 1
ATOM 707 O O . LYS A 1 94 ? -8.696 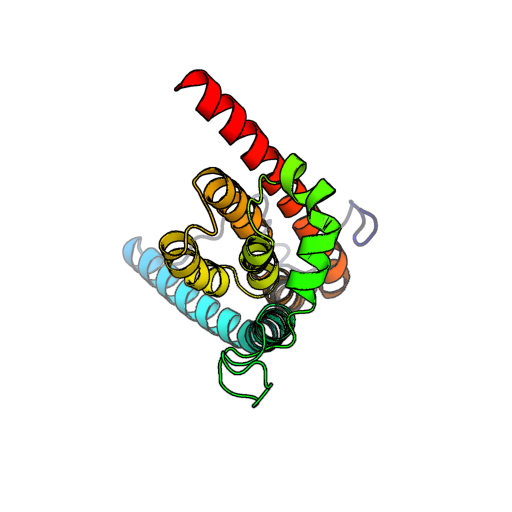13.523 16.776 1.00 90.06 94 LYS A O 1
ATOM 712 N N . LEU A 1 95 ? -7.853 11.759 15.678 1.00 88.81 95 LEU A N 1
ATOM 713 C CA . LEU A 1 95 ? -7.828 12.369 14.346 1.00 88.81 95 LEU A CA 1
ATOM 714 C C . LEU A 1 95 ? -9.140 12.205 13.568 1.00 88.81 95 LEU A C 1
ATOM 716 O O . LEU A 1 95 ? -9.241 12.686 12.438 1.00 88.81 95 LEU A O 1
ATOM 720 N N . LYS A 1 96 ? -10.162 11.570 14.155 1.00 87.62 96 LYS A N 1
ATOM 721 C CA . LYS A 1 96 ? -11.447 11.297 13.495 1.00 87.62 96 LYS A CA 1
ATOM 722 C C . LYS A 1 96 ? -12.073 12.552 12.878 1.00 87.62 96 LYS A C 1
ATOM 724 O O . LYS A 1 96 ? -12.615 12.481 11.779 1.00 87.62 96 LYS A O 1
ATOM 729 N N . PHE A 1 97 ? -11.929 13.708 13.529 1.00 88.75 97 PHE A N 1
ATOM 730 C CA . PHE A 1 97 ? -12.456 14.980 13.024 1.00 88.75 97 PHE A CA 1
ATOM 731 C C . PHE A 1 97 ? -11.867 15.403 11.666 1.00 88.75 97 PHE A C 1
ATOM 733 O O . PHE A 1 97 ? -12.524 16.130 10.933 1.00 88.75 97 PHE A O 1
ATOM 740 N N . ILE A 1 98 ? -10.660 14.942 11.320 1.00 89.19 98 ILE A N 1
ATOM 741 C CA . ILE A 1 98 ? -10.009 15.172 10.020 1.00 89.19 98 ILE A CA 1
ATOM 742 C C . ILE A 1 98 ? -10.285 14.000 9.078 1.00 89.19 98 ILE A C 1
ATOM 744 O O . ILE A 1 98 ? -10.629 14.185 7.913 1.00 89.19 98 ILE A O 1
ATOM 748 N N . LEU A 1 99 ? -10.138 12.774 9.575 1.00 87.62 99 LEU A N 1
ATOM 749 C CA . LEU A 1 99 ? -10.184 11.571 8.746 1.00 87.62 99 LEU A CA 1
ATOM 750 C C . LEU A 1 99 ? -11.585 11.282 8.199 1.00 87.62 99 LEU A C 1
ATOM 752 O O . LEU A 1 99 ? -11.722 10.875 7.046 1.00 87.62 99 LEU A O 1
ATOM 756 N N . SER A 1 100 ? -12.631 11.526 8.991 1.00 88.00 100 SER A N 1
ATOM 757 C CA . SER A 1 100 ? -14.013 11.321 8.557 1.00 88.00 100 SER A CA 1
ATOM 758 C C . SER A 1 100 ? -14.440 12.269 7.424 1.00 88.00 100 SER A C 1
ATOM 760 O O . SER A 1 100 ? -14.964 11.761 6.434 1.00 88.00 100 SER A O 1
ATOM 762 N N . PRO A 1 101 ? -14.220 13.600 7.467 1.00 87.25 101 PRO A N 1
ATOM 763 C CA . PRO A 1 101 ? -14.585 14.456 6.335 1.00 87.25 101 PRO A CA 1
ATOM 764 C C . PRO A 1 101 ? -13.719 14.210 5.093 1.00 87.25 101 PRO A C 1
ATOM 766 O O . PRO A 1 101 ? -14.243 14.238 3.983 1.00 87.25 101 PRO A O 1
ATOM 769 N N . ILE A 1 102 ? -12.421 13.935 5.264 1.00 90.94 102 ILE A N 1
ATOM 770 C CA . ILE A 1 102 ? -11.479 13.808 4.141 1.00 90.94 102 ILE A CA 1
ATOM 771 C C . ILE A 1 102 ? -11.593 12.453 3.435 1.00 90.94 102 ILE A C 1
ATOM 773 O O . ILE A 1 102 ? -11.643 12.400 2.209 1.00 90.94 102 ILE A O 1
ATOM 777 N N . PHE A 1 103 ? -11.633 11.357 4.193 1.00 92.25 103 PHE A N 1
ATOM 778 C CA . PHE A 1 103 ? -11.599 9.994 3.652 1.00 92.25 103 PHE A CA 1
ATOM 779 C C . PHE A 1 103 ? -12.901 9.226 3.868 1.00 92.25 103 PHE A C 1
ATOM 781 O O . PHE A 1 103 ? -13.097 8.157 3.299 1.00 92.25 103 PHE A O 1
ATOM 788 N N . GLY A 1 104 ? -13.825 9.754 4.669 1.00 89.12 104 GLY A N 1
ATOM 789 C CA . GLY A 1 104 ? -15.086 9.076 4.937 1.00 89.12 104 GLY A CA 1
ATOM 790 C C . GLY A 1 104 ? -15.002 7.949 5.951 1.00 89.12 104 GLY A C 1
ATOM 791 O O . GLY A 1 104 ? -15.954 7.189 6.027 1.00 89.12 104 GLY A O 1
ATOM 792 N N . PHE A 1 105 ? -13.903 7.824 6.702 1.00 91.12 105 PHE A N 1
ATOM 793 C CA . PHE A 1 105 ? -13.718 6.718 7.642 1.00 91.12 105 PHE A CA 1
ATOM 794 C C . PHE A 1 105 ? -14.730 6.781 8.786 1.00 91.12 105 PHE A C 1
ATOM 796 O O . PHE A 1 105 ? -14.745 7.729 9.582 1.00 91.12 105 PHE A O 1
ATOM 803 N N . SER A 1 106 ? -15.563 5.746 8.855 1.00 84.75 106 SER A N 1
ATOM 804 C CA . SER A 1 106 ? -16.618 5.598 9.859 1.00 84.75 106 SER A CA 1
ATOM 805 C C . SER A 1 106 ? -16.066 5.141 11.217 1.00 84.75 106 SER A C 1
ATOM 807 O O . SER A 1 106 ? -16.550 5.575 12.271 1.00 84.75 106 SER A O 1
ATOM 809 N N . SER A 1 107 ? -15.006 4.325 11.196 1.00 86.38 107 SER A N 1
ATOM 810 C CA . SER A 1 107 ? -14.357 3.751 12.377 1.00 86.38 107 SER A CA 1
ATOM 811 C C . SER A 1 107 ? -12.839 4.037 12.400 1.00 86.38 107 SER A C 1
ATOM 813 O O . SER A 1 107 ? -12.221 4.147 11.337 1.00 86.38 107 SER A O 1
ATOM 815 N N . PRO A 1 108 ? -12.204 4.169 13.584 1.00 84.88 108 PRO A N 1
ATOM 816 C CA . PRO A 1 108 ? -10.747 4.308 13.695 1.00 84.88 108 PRO A CA 1
ATOM 817 C C . PRO A 1 108 ? -9.972 3.111 13.125 1.00 84.88 108 PRO A C 1
ATOM 819 O O . PRO A 1 108 ? -8.865 3.272 12.618 1.00 84.88 108 PRO A O 1
ATOM 822 N N . GLU A 1 109 ? -10.558 1.914 13.171 1.00 85.31 109 GLU A N 1
ATOM 823 C CA . GLU A 1 109 ? -9.979 0.670 12.656 1.00 85.31 109 GLU A CA 1
ATOM 824 C C . GLU A 1 109 ? -9.805 0.694 11.134 1.00 85.31 109 GLU A C 1
ATOM 826 O O . GLU A 1 109 ? -8.924 0.008 10.618 1.00 85.31 109 GLU A O 1
ATOM 831 N N . ALA A 1 110 ? -10.573 1.519 10.411 1.00 89.38 110 ALA A N 1
ATOM 832 C CA . ALA A 1 110 ? -10.416 1.707 8.968 1.00 89.38 110 ALA A CA 1
ATOM 833 C C . ALA A 1 110 ? -9.000 2.187 8.584 1.00 89.38 110 ALA A C 1
ATOM 835 O O . ALA A 1 110 ? -8.538 1.921 7.476 1.00 89.38 110 ALA A O 1
ATOM 836 N N . LEU A 1 111 ? -8.264 2.824 9.505 1.00 89.19 111 LEU A N 1
ATOM 837 C CA . LEU A 1 111 ? -6.867 3.216 9.290 1.00 89.19 111 LEU A CA 1
ATOM 838 C C . LEU A 1 111 ? -5.905 2.039 9.139 1.00 89.19 111 LEU A C 1
ATOM 840 O O . LEU A 1 111 ? -4.823 2.225 8.581 1.00 89.19 111 LEU A O 1
ATOM 844 N N . ALA A 1 112 ? -6.278 0.842 9.596 1.00 88.00 112 ALA A N 1
ATOM 845 C CA . ALA A 1 112 ? -5.412 -0.321 9.465 1.00 88.00 112 ALA A CA 1
ATOM 846 C C . ALA A 1 112 ? -5.085 -0.597 7.993 1.00 88.00 112 ALA A C 1
ATOM 848 O O . ALA A 1 112 ? -3.939 -0.885 7.670 1.00 88.00 112 ALA A O 1
ATOM 849 N N . PHE A 1 113 ? -6.058 -0.446 7.083 1.00 92.19 113 PHE A N 1
ATOM 850 C CA . PHE A 1 113 ? -5.829 -0.741 5.671 1.00 92.19 113 PHE A CA 1
ATOM 851 C C . PHE A 1 113 ? -4.785 0.199 5.042 1.00 92.19 113 PHE A C 1
ATOM 853 O O . PHE A 1 113 ? -3.772 -0.312 4.553 1.00 92.19 113 PHE A O 1
ATOM 860 N N . PRO A 1 114 ? -4.944 1.543 5.071 1.00 91.31 114 PRO A N 1
ATOM 861 C CA . PRO A 1 114 ? -3.943 2.438 4.502 1.00 91.31 114 PRO A CA 1
ATOM 862 C C . PRO A 1 114 ? -2.557 2.230 5.124 1.00 91.31 114 PRO A C 1
ATOM 864 O O . PRO A 1 114 ? -1.569 2.167 4.398 1.00 91.31 114 PRO A O 1
ATOM 867 N N . LEU A 1 115 ? -2.468 2.031 6.441 1.00 89.38 115 LEU A N 1
ATOM 868 C CA . LEU A 1 115 ? -1.184 1.852 7.120 1.00 89.38 115 LEU A CA 1
ATOM 869 C C . LEU A 1 115 ? -0.510 0.523 6.764 1.00 89.38 115 LEU A C 1
ATOM 871 O O . LEU A 1 115 ? 0.689 0.498 6.495 1.00 89.38 115 LEU A O 1
ATOM 875 N N . THR A 1 116 ? -1.261 -0.578 6.686 1.00 89.19 116 THR A N 1
ATOM 876 C CA . THR A 1 116 ? -0.712 -1.869 6.247 1.00 89.19 116 THR A CA 1
ATOM 877 C C . THR A 1 116 ? -0.293 -1.807 4.778 1.00 89.19 116 THR A C 1
ATOM 879 O O . THR A 1 116 ? 0.737 -2.377 4.412 1.00 89.19 116 THR A O 1
ATOM 882 N N . SER A 1 117 ? -1.019 -1.051 3.945 1.00 92.12 117 SER A N 1
ATOM 883 C CA . SER A 1 117 ? -0.701 -0.902 2.522 1.00 92.12 117 SER A CA 1
ATOM 884 C C . SER A 1 117 ? 0.647 -0.220 2.258 1.00 92.12 117 SER A C 1
ATOM 886 O O . SER A 1 117 ? 1.249 -0.512 1.228 1.00 92.12 117 SER A O 1
ATOM 888 N N . LEU A 1 118 ? 1.170 0.580 3.205 1.00 89.81 118 LEU A N 1
ATOM 889 C CA . LEU A 1 118 ? 2.528 1.150 3.144 1.00 89.81 118 LEU A CA 1
ATOM 890 C C . LEU A 1 118 ? 3.604 0.058 3.029 1.00 89.81 118 LEU A C 1
ATOM 892 O O . LEU A 1 118 ? 4.620 0.249 2.360 1.00 89.81 118 LEU A O 1
ATOM 896 N N . GLY A 1 119 ? 3.379 -1.079 3.701 1.00 88.12 119 GLY A N 1
ATOM 897 C CA . GLY A 1 119 ? 4.247 -2.254 3.671 1.00 88.12 119 GLY A CA 1
ATOM 898 C C . GLY A 1 119 ? 3.858 -3.240 2.574 1.00 88.12 119 GLY A C 1
ATOM 899 O O . GLY A 1 119 ? 4.723 -3.655 1.807 1.00 88.12 119 GLY A O 1
ATOM 900 N N . SER A 1 120 ? 2.568 -3.589 2.477 1.00 90.00 120 SER A N 1
ATOM 901 C CA . SER A 1 120 ? 2.012 -4.466 1.439 1.00 90.00 120 SER A CA 1
ATOM 902 C C . SER A 1 120 ? 0.501 -4.280 1.275 1.00 90.00 120 SER A C 1
ATOM 904 O O . SER A 1 120 ? -0.279 -4.519 2.199 1.00 90.00 120 SER A O 1
ATOM 906 N N . VAL A 1 121 ? 0.063 -3.932 0.060 1.00 91.88 121 VAL A N 1
ATOM 907 C CA . VAL A 1 121 ? -1.372 -3.863 -0.273 1.00 91.88 121 VAL A CA 1
ATOM 908 C C . VAL A 1 121 ? -2.037 -5.240 -0.252 1.00 91.88 121 VAL A C 1
ATOM 910 O O . VAL A 1 121 ? -3.183 -5.352 0.170 1.00 91.88 121 VAL A O 1
ATOM 913 N N . GLY A 1 122 ? -1.317 -6.305 -0.623 1.00 88.62 122 GLY A N 1
ATOM 914 C CA . GLY A 1 122 ? -1.840 -7.673 -0.556 1.00 88.62 122 GLY A CA 1
ATOM 915 C C . GLY A 1 122 ? -2.191 -8.086 0.875 1.00 88.62 122 GLY A C 1
ATOM 916 O O . GLY A 1 122 ? -3.260 -8.644 1.115 1.00 88.62 122 GLY A O 1
ATOM 917 N N . ALA A 1 123 ? -1.339 -7.733 1.843 1.00 87.50 123 ALA A N 1
ATOM 918 C CA . ALA A 1 123 ? -1.622 -7.956 3.261 1.00 87.50 123 ALA A CA 1
ATOM 919 C C . ALA A 1 123 ? -2.805 -7.101 3.748 1.00 87.50 123 ALA A C 1
ATOM 921 O O . ALA A 1 123 ? -3.673 -7.601 4.463 1.00 87.50 123 ALA A O 1
ATOM 922 N N . ALA A 1 124 ? -2.880 -5.837 3.315 1.00 90.94 124 ALA A N 1
ATOM 923 C CA . ALA A 1 124 ? -3.986 -4.941 3.655 1.00 90.94 124 ALA A CA 1
ATOM 924 C C . ALA A 1 124 ? -5.339 -5.458 3.130 1.00 90.94 124 ALA A C 1
ATOM 926 O O . ALA A 1 124 ? -6.335 -5.418 3.851 1.00 90.94 124 ALA A O 1
ATOM 927 N N . LEU A 1 125 ? -5.378 -6.015 1.914 1.00 93.12 125 LEU A N 1
ATOM 928 C CA . LEU A 1 125 ? -6.579 -6.635 1.340 1.00 93.12 125 LEU A CA 1
ATOM 929 C C . LEU A 1 125 ? -7.096 -7.806 2.183 1.00 93.12 125 LEU A C 1
ATOM 931 O O . LEU A 1 125 ? -8.308 -7.982 2.288 1.00 93.12 125 LEU A O 1
ATOM 935 N N . GLY A 1 126 ? -6.211 -8.549 2.854 1.00 90.12 126 GLY A N 1
ATOM 936 C CA . GLY A 1 126 ? -6.598 -9.606 3.793 1.00 90.12 126 GLY A CA 1
ATOM 937 C C . GLY A 1 126 ? -7.422 -9.112 4.992 1.00 90.12 126 GLY A C 1
ATOM 938 O O . GLY A 1 126 ? -8.160 -9.891 5.593 1.00 90.12 126 GLY A O 1
ATOM 939 N N . LEU A 1 127 ? -7.353 -7.817 5.325 1.00 87.88 127 LEU A N 1
ATOM 940 C CA . LEU A 1 127 ? -8.132 -7.209 6.410 1.00 87.88 127 LEU A CA 1
ATOM 941 C C . LEU A 1 127 ? -9.578 -6.893 5.991 1.00 87.88 127 LEU A C 1
ATOM 943 O O . LEU A 1 127 ? -10.480 -6.897 6.833 1.00 87.88 127 LEU A O 1
ATOM 947 N N . VAL A 1 128 ? -9.810 -6.642 4.698 1.00 93.12 128 VAL A N 1
ATOM 948 C CA . VAL A 1 128 ? -11.081 -6.124 4.162 1.00 93.12 128 VAL A CA 1
ATOM 949 C C . VAL A 1 128 ? -12.274 -7.047 4.456 1.00 93.12 128 VAL A C 1
ATOM 951 O O . VAL A 1 128 ? -13.276 -6.538 4.965 1.00 93.12 128 VAL A O 1
ATOM 954 N N . PRO A 1 129 ? -12.212 -8.383 4.245 1.00 93.69 129 PRO A N 1
ATOM 955 C CA . PRO A 1 129 ? -13.351 -9.262 4.526 1.00 93.69 129 PRO A CA 1
ATOM 956 C C . PRO A 1 129 ? -13.800 -9.223 5.993 1.00 93.69 129 PRO A C 1
ATOM 958 O O . PRO A 1 129 ? -14.995 -9.160 6.278 1.00 93.69 129 PRO A O 1
ATOM 961 N N . LYS A 1 130 ? -12.844 -9.205 6.933 1.00 89.00 130 LYS A N 1
ATOM 962 C CA . LYS A 1 130 ? -13.116 -9.140 8.378 1.00 89.00 130 LYS A CA 1
ATOM 963 C C . LYS A 1 130 ? -13.684 -7.783 8.794 1.00 89.00 130 LYS A C 1
ATOM 965 O O . LYS A 1 130 ? -14.528 -7.716 9.681 1.00 89.00 130 LYS A O 1
ATOM 970 N N . MET A 1 131 ? -13.216 -6.696 8.185 1.00 91.19 131 MET A N 1
ATOM 971 C CA . MET A 1 131 ? -13.751 -5.360 8.450 1.00 91.19 131 MET A CA 1
ATOM 972 C C . MET A 1 131 ? -15.185 -5.210 7.937 1.00 91.19 131 MET A C 1
ATOM 974 O O . MET A 1 131 ? -16.018 -4.641 8.640 1.00 91.19 131 MET A O 1
ATOM 978 N N . LEU A 1 132 ? -15.485 -5.760 6.754 1.00 94.19 132 LEU A N 1
ATOM 979 C CA . LEU A 1 132 ? -16.839 -5.773 6.196 1.00 94.19 132 LEU A CA 1
ATOM 980 C C . LEU A 1 132 ? -17.801 -6.597 7.052 1.00 94.19 132 LEU A C 1
ATOM 982 O O . LEU A 1 132 ? -18.886 -6.116 7.366 1.00 94.19 132 LEU A O 1
ATOM 986 N N . SER A 1 133 ? -17.404 -7.800 7.481 1.00 93.81 133 SER A N 1
ATOM 987 C CA . SER A 1 133 ? -18.269 -8.651 8.312 1.00 93.81 133 SER A CA 1
ATOM 988 C C . SER A 1 133 ? -18.588 -8.033 9.674 1.00 93.81 133 SER A C 1
ATOM 990 O O . SER A 1 133 ? -19.655 -8.283 10.229 1.00 93.81 133 SER A O 1
ATOM 992 N N . LYS A 1 134 ? -17.688 -7.193 10.197 1.00 89.69 134 LYS A N 1
ATOM 993 C CA . LYS A 1 134 ? -17.877 -6.432 11.439 1.00 89.69 134 LYS A CA 1
ATOM 994 C C . LYS A 1 134 ? -18.558 -5.071 11.242 1.00 89.69 134 LYS A C 1
ATOM 996 O O . LYS A 1 134 ? -18.728 -4.351 12.221 1.00 89.69 134 LYS A O 1
ATOM 1001 N N . GLY A 1 135 ? -18.909 -4.690 10.011 1.00 91.31 135 GLY A N 1
ATOM 1002 C CA . GLY A 1 135 ? -19.515 -3.388 9.714 1.00 91.31 135 GLY A CA 1
ATOM 1003 C C . GLY A 1 135 ? -18.599 -2.186 9.982 1.00 91.31 135 GLY A C 1
ATOM 1004 O O . GLY A 1 135 ? -19.091 -1.085 10.208 1.00 91.31 135 GLY A O 1
ATOM 1005 N N . LEU A 1 136 ? -17.274 -2.382 9.981 1.00 89.75 136 LEU A N 1
ATOM 1006 C CA . LEU A 1 136 ? -16.288 -1.326 10.259 1.00 89.75 136 LEU A CA 1
ATOM 1007 C C . LEU A 1 136 ? -16.006 -0.438 9.039 1.00 89.75 136 LEU A C 1
ATOM 1009 O O . LEU A 1 136 ? -15.542 0.690 9.187 1.00 89.75 136 LEU A O 1
ATOM 1013 N N . ILE A 1 137 ? -16.268 -0.955 7.837 1.00 94.44 137 ILE A N 1
ATOM 1014 C CA . ILE A 1 137 ? -16.043 -0.266 6.563 1.00 94.44 137 ILE A CA 1
ATOM 1015 C C . ILE A 1 137 ? -17.247 -0.449 5.641 1.00 94.44 137 ILE A C 1
ATOM 1017 O O . ILE A 1 137 ? -17.928 -1.474 5.697 1.00 94.44 137 ILE A O 1
ATOM 1021 N N . GLY A 1 138 ? -17.493 0.531 4.772 1.00 93.69 138 GLY A N 1
ATOM 1022 C CA . GLY A 1 138 ? -18.541 0.485 3.762 1.00 93.69 138 GLY A CA 1
ATOM 1023 C C . GLY A 1 138 ? -18.011 0.754 2.356 1.00 93.69 138 GLY A C 1
ATOM 1024 O O . GLY A 1 138 ? -16.816 0.702 2.075 1.00 93.69 138 GLY A O 1
ATOM 1025 N N . LYS A 1 139 ? -18.933 1.063 1.443 1.00 93.75 139 LYS A N 1
ATOM 1026 C CA . LYS A 1 139 ? -18.628 1.320 0.027 1.00 93.75 139 LYS A CA 1
ATOM 1027 C C . LYS A 1 139 ? -17.641 2.476 -0.171 1.00 93.75 139 LYS A C 1
ATOM 1029 O O . LYS A 1 139 ? -16.786 2.397 -1.049 1.00 93.75 139 LYS A O 1
ATOM 1034 N N . THR A 1 140 ? -17.743 3.527 0.646 1.00 93.50 140 THR A N 1
ATOM 1035 C CA . THR A 1 140 ? -16.828 4.665 0.521 1.00 93.50 140 THR A CA 1
ATOM 1036 C C . THR A 1 140 ? -15.409 4.280 0.914 1.00 93.50 140 THR A C 1
ATOM 1038 O O . THR A 1 140 ? -14.468 4.574 0.184 1.00 93.50 140 THR A O 1
ATOM 1041 N N . GLU A 1 141 ? -15.250 3.612 2.055 1.00 95.12 141 GLU A N 1
ATOM 1042 C CA . GLU A 1 141 ? -13.949 3.160 2.532 1.00 95.12 141 GLU A CA 1
ATOM 1043 C C . GLU A 1 141 ? -13.303 2.218 1.520 1.00 95.12 141 GLU A C 1
ATOM 1045 O O . GLU A 1 141 ? -12.123 2.379 1.241 1.00 95.12 141 GLU A O 1
ATOM 1050 N N . ILE A 1 142 ? -14.071 1.325 0.882 1.00 95.44 142 ILE A N 1
ATOM 1051 C CA . ILE A 1 142 ? -13.561 0.486 -0.213 1.00 95.44 142 ILE A CA 1
ATOM 1052 C C . ILE A 1 142 ? -13.013 1.347 -1.359 1.00 95.44 142 ILE A C 1
ATOM 1054 O O . ILE A 1 142 ? -11.889 1.114 -1.793 1.00 95.44 142 ILE A O 1
ATOM 1058 N N . ALA A 1 143 ? -13.758 2.355 -1.827 1.00 95.62 143 ALA A N 1
ATOM 1059 C CA . ALA A 1 143 ? -13.302 3.224 -2.915 1.00 95.62 143 ALA A CA 1
ATOM 1060 C C . ALA A 1 143 ? -11.985 3.942 -2.564 1.00 95.62 143 ALA A C 1
ATOM 1062 O O . ALA A 1 143 ? -11.046 3.971 -3.364 1.00 95.62 143 ALA A O 1
ATOM 1063 N N . VAL A 1 144 ? -11.891 4.471 -1.341 1.00 96.12 144 VAL A N 1
ATOM 1064 C CA . VAL A 1 144 ? -10.682 5.130 -0.833 1.00 96.12 144 VAL A CA 1
ATOM 1065 C C . VAL A 1 144 ? -9.529 4.140 -0.693 1.00 96.12 144 VAL A C 1
ATOM 1067 O O . VAL A 1 144 ? -8.424 4.424 -1.148 1.00 96.12 144 VAL A O 1
ATOM 1070 N N . PHE A 1 145 ? -9.773 2.962 -0.122 1.00 96.12 145 PHE A N 1
ATOM 1071 C CA . PHE A 1 145 ? -8.781 1.901 0.038 1.00 96.12 145 PHE A CA 1
ATOM 1072 C C . PHE A 1 145 ? -8.227 1.436 -1.302 1.00 96.12 145 PHE A C 1
ATOM 1074 O O . PHE A 1 145 ? -7.022 1.237 -1.417 1.00 96.12 145 PHE A O 1
ATOM 1081 N N . THR A 1 146 ? -9.062 1.313 -2.333 1.00 94.81 146 THR A N 1
ATOM 1082 C CA . THR A 1 146 ? -8.601 0.971 -3.680 1.00 94.81 146 THR A CA 1
ATOM 1083 C C . THR A 1 146 ? -7.648 2.034 -4.223 1.00 94.81 146 THR A C 1
ATOM 1085 O O . THR A 1 146 ? -6.552 1.695 -4.666 1.00 94.81 146 THR A O 1
ATOM 1088 N N . ALA A 1 147 ? -8.016 3.316 -4.148 1.00 95.88 147 ALA A N 1
ATOM 1089 C CA . ALA A 1 147 ? -7.172 4.395 -4.660 1.00 95.88 147 ALA A CA 1
ATOM 1090 C C . ALA A 1 147 ? -5.863 4.543 -3.867 1.00 95.88 147 ALA A C 1
ATOM 1092 O O . ALA A 1 147 ? -4.782 4.586 -4.454 1.00 95.88 147 ALA A O 1
ATOM 1093 N N . MET A 1 148 ? -5.945 4.553 -2.533 1.00 95.44 148 MET A N 1
ATOM 1094 C CA . MET A 1 148 ? -4.766 4.610 -1.667 1.00 95.44 148 MET A CA 1
ATOM 1095 C C . MET A 1 148 ? -3.884 3.380 -1.859 1.00 95.44 148 MET A C 1
ATOM 1097 O O . MET A 1 148 ? -2.682 3.525 -2.028 1.00 95.44 148 MET A O 1
ATOM 1101 N N . GLY A 1 149 ? -4.465 2.180 -1.893 1.00 93.75 149 GLY A N 1
ATOM 1102 C CA . GLY A 1 149 ? -3.742 0.922 -2.059 1.00 93.75 149 GLY A CA 1
ATOM 1103 C C . GLY A 1 149 ? -2.999 0.830 -3.390 1.00 93.75 149 GLY A C 1
ATOM 1104 O O . GLY A 1 149 ? -1.877 0.331 -3.417 1.00 93.75 149 GLY A O 1
ATOM 1105 N N . MET A 1 150 ? -3.564 1.372 -4.474 1.00 92.19 150 MET A N 1
ATOM 1106 C CA . MET A 1 150 ? -2.875 1.468 -5.767 1.00 92.19 150 MET A CA 1
ATOM 1107 C C . MET A 1 150 ? -1.643 2.376 -5.693 1.00 92.19 150 MET A C 1
ATOM 1109 O O . MET A 1 150 ? -0.578 2.013 -6.186 1.00 92.19 150 MET A O 1
ATOM 1113 N N . CYS A 1 151 ? -1.757 3.539 -5.047 1.00 91.12 151 CYS A N 1
ATOM 1114 C CA . CYS A 1 151 ? -0.629 4.459 -4.901 1.00 91.12 151 CYS A CA 1
ATOM 1115 C C . CYS A 1 151 ? 0.400 3.981 -3.875 1.00 91.12 151 CYS A C 1
ATOM 1117 O O . CYS A 1 151 ? 1.592 4.224 -4.045 1.00 91.12 151 CYS A O 1
ATOM 1119 N N . TRP A 1 152 ? -0.047 3.342 -2.798 1.00 92.06 152 TRP A N 1
ATOM 1120 C CA . TRP A 1 152 ? 0.798 2.966 -1.675 1.00 92.06 152 TRP A CA 1
ATOM 1121 C C . TRP A 1 152 ? 1.320 1.538 -1.748 1.00 92.06 152 TRP A C 1
ATOM 1123 O O . TRP A 1 152 ? 2.165 1.226 -0.936 1.00 92.06 152 TRP A O 1
ATOM 1133 N N . SER A 1 153 ? 0.887 0.710 -2.702 1.00 87.69 153 SER A N 1
ATOM 1134 C CA . SER A 1 153 ? 1.278 -0.685 -2.992 1.00 87.69 153 SER A CA 1
ATOM 1135 C C . SER A 1 153 ? 2.629 -1.198 -2.430 1.00 87.69 153 SER A C 1
ATOM 1137 O O . SER A 1 153 ? 3.546 -1.544 -3.178 1.00 87.69 153 SER A O 1
ATOM 1139 N N . GLY A 1 154 ? 2.755 -1.293 -1.105 1.00 81.50 154 GLY A N 1
ATOM 1140 C CA . GLY A 1 154 ? 4.002 -1.584 -0.404 1.00 81.50 154 GLY A CA 1
ATOM 1141 C C . GLY A 1 154 ? 5.150 -0.601 -0.643 1.00 81.50 154 GLY A C 1
ATOM 1142 O O . GLY A 1 154 ? 6.301 -1.019 -0.608 1.00 81.50 154 GLY A O 1
ATOM 1143 N N . TYR A 1 155 ? 4.892 0.677 -0.924 1.00 86.56 155 TYR A N 1
ATOM 1144 C CA . TYR A 1 155 ? 5.906 1.575 -1.480 1.00 86.56 155 TYR A CA 1
ATOM 1145 C C . TYR A 1 155 ? 7.141 1.770 -0.583 1.00 86.56 155 TYR A C 1
ATOM 1147 O O . TYR A 1 155 ? 8.230 2.028 -1.096 1.00 86.56 155 TYR A O 1
ATOM 1155 N N . LEU A 1 156 ? 7.008 1.607 0.739 1.00 86.69 156 LEU A N 1
ATOM 1156 C CA . LEU A 1 156 ? 8.145 1.670 1.662 1.00 86.69 156 LEU A CA 1
ATOM 1157 C C . LEU A 1 156 ? 9.090 0.469 1.523 1.00 86.69 156 LEU A C 1
ATOM 1159 O O . LEU A 1 156 ? 10.283 0.606 1.778 1.00 86.69 156 LEU A O 1
ATOM 1163 N N . SER A 1 157 ? 8.578 -0.695 1.117 1.00 83.69 157 SER A N 1
ATOM 1164 C CA . SER A 1 157 ? 9.367 -1.915 0.919 1.00 83.69 157 SER A CA 1
ATOM 1165 C C . SER A 1 157 ? 9.819 -2.073 -0.539 1.00 83.69 157 SER A C 1
ATOM 1167 O O . SER A 1 157 ? 10.963 -2.445 -0.800 1.00 83.69 157 SER A O 1
ATOM 1169 N N . THR A 1 158 ? 8.958 -1.727 -1.497 1.00 84.81 158 THR A N 1
ATOM 1170 C CA . THR A 1 158 ? 9.194 -1.923 -2.933 1.00 84.81 158 THR A CA 1
ATOM 1171 C C . THR A 1 158 ? 10.126 -0.873 -3.533 1.00 84.81 158 THR A C 1
ATOM 1173 O O . THR A 1 158 ? 11.022 -1.235 -4.293 1.00 84.81 158 THR A O 1
ATOM 1176 N N . HIS A 1 159 ? 9.991 0.416 -3.189 1.00 87.44 159 HIS A N 1
ATOM 1177 C CA . HIS A 1 159 ? 10.815 1.457 -3.823 1.00 87.44 159 HIS A CA 1
ATOM 1178 C C . HIS A 1 159 ? 12.267 1.440 -3.373 1.00 87.44 159 HIS A C 1
ATOM 1180 O O . HIS A 1 159 ? 13.128 1.809 -4.163 1.00 87.44 159 HIS A O 1
ATOM 1186 N N . VAL A 1 160 ? 12.559 0.999 -2.149 1.00 83.00 160 VAL A N 1
ATOM 1187 C CA . VAL A 1 160 ? 13.950 0.828 -1.709 1.00 83.00 160 VAL A CA 1
ATOM 1188 C C . VAL A 1 160 ? 14.630 -0.223 -2.591 1.00 83.00 160 VAL A C 1
ATOM 1190 O O . VAL A 1 160 ? 15.639 0.073 -3.222 1.00 83.00 160 VAL A O 1
ATOM 1193 N N . ALA A 1 161 ? 14.020 -1.404 -2.732 1.00 82.88 161 ALA A N 1
ATOM 1194 C CA . ALA A 1 161 ? 14.549 -2.480 -3.570 1.00 82.88 161 ALA A CA 1
ATOM 1195 C C . ALA A 1 161 ? 14.601 -2.106 -5.064 1.00 82.88 161 ALA A C 1
ATOM 1197 O O . ALA A 1 161 ? 15.569 -2.422 -5.752 1.00 82.88 161 ALA A O 1
ATOM 1198 N N . MET A 1 162 ? 13.581 -1.409 -5.572 1.00 84.50 162 MET A N 1
ATOM 1199 C CA . MET A 1 162 ? 13.525 -0.993 -6.975 1.00 84.50 162 MET A CA 1
ATOM 1200 C C . MET A 1 162 ? 14.582 0.065 -7.306 1.00 84.50 162 MET A C 1
ATOM 1202 O O . MET A 1 162 ? 15.231 -0.026 -8.343 1.00 84.50 162 MET A O 1
ATOM 1206 N N . MET A 1 163 ? 14.775 1.064 -6.440 1.00 88.38 163 MET A N 1
ATOM 1207 C CA . MET A 1 163 ? 15.804 2.086 -6.651 1.00 88.38 163 MET A CA 1
ATOM 1208 C C . MET A 1 163 ? 17.212 1.507 -6.519 1.00 88.38 163 MET A C 1
ATOM 1210 O O . MET A 1 163 ? 18.103 1.963 -7.231 1.00 88.38 163 MET A O 1
ATOM 1214 N N . ASP A 1 164 ? 17.400 0.489 -5.676 1.00 84.25 164 ASP A N 1
ATOM 1215 C CA . ASP A 1 164 ? 18.657 -0.262 -5.587 1.00 84.25 164 ASP A CA 1
ATOM 1216 C C . ASP A 1 164 ? 18.941 -1.023 -6.886 1.00 84.25 164 ASP A C 1
ATOM 1218 O O . ASP A 1 164 ? 20.041 -0.926 -7.422 1.00 84.25 164 ASP A O 1
ATOM 1222 N N . ALA A 1 165 ? 17.937 -1.703 -7.449 1.00 82.19 165 ALA A N 1
ATOM 1223 C CA . ALA A 1 165 ? 18.067 -2.409 -8.726 1.00 82.19 165 ALA A CA 1
ATOM 1224 C C . ALA A 1 165 ? 18.358 -1.476 -9.917 1.00 82.19 165 ALA A C 1
ATOM 1226 O O . ALA A 1 165 ? 18.958 -1.904 -10.900 1.00 82.19 165 ALA A O 1
ATOM 1227 N N . LEU A 1 166 ? 17.931 -0.212 -9.835 1.00 83.62 166 LEU A N 1
ATOM 1228 C CA . LEU A 1 166 ? 18.187 0.810 -10.852 1.00 83.62 166 LEU A CA 1
ATOM 1229 C C . LEU A 1 166 ? 19.516 1.555 -10.653 1.00 83.62 166 LEU A C 1
ATOM 1231 O O . LEU A 1 166 ? 19.833 2.394 -11.487 1.00 83.62 166 LEU A O 1
ATOM 1235 N N . ASP A 1 167 ? 20.264 1.291 -9.576 1.00 83.94 167 ASP A N 1
ATOM 1236 C CA . ASP A 1 167 ? 21.437 2.075 -9.145 1.00 83.94 167 ASP A CA 1
ATOM 1237 C C . ASP A 1 167 ? 21.119 3.566 -8.883 1.00 83.94 167 ASP A C 1
ATOM 1239 O O . ASP A 1 167 ? 21.899 4.489 -9.112 1.00 83.94 167 ASP A O 1
ATOM 1243 N N . MET A 1 168 ? 19.905 3.831 -8.392 1.00 88.06 168 MET A N 1
ATOM 1244 C CA . MET A 1 168 ? 19.343 5.177 -8.210 1.00 88.06 168 MET A CA 1
ATOM 1245 C C . MET A 1 168 ? 18.885 5.410 -6.769 1.00 88.06 168 MET A C 1
ATOM 1247 O O . MET A 1 168 ? 17.963 6.185 -6.508 1.00 88.06 168 MET A O 1
ATOM 1251 N N . ARG A 1 169 ? 19.566 4.780 -5.807 1.00 86.69 169 ARG A N 1
ATOM 1252 C CA . ARG A 1 169 ? 19.236 4.789 -4.370 1.00 86.69 169 ARG A CA 1
ATOM 1253 C C . ARG A 1 169 ? 19.033 6.192 -3.777 1.00 86.69 169 ARG A C 1
ATOM 1255 O O . ARG A 1 169 ? 18.207 6.387 -2.889 1.00 86.69 169 ARG A O 1
ATOM 1262 N N . LYS A 1 170 ? 19.712 7.214 -4.315 1.00 88.75 170 LYS A N 1
ATOM 1263 C CA . LYS A 1 170 ? 19.536 8.630 -3.920 1.00 88.75 170 LYS A CA 1
ATOM 1264 C C . LYS A 1 170 ? 18.138 9.205 -4.213 1.00 88.75 170 LYS A C 1
ATOM 1266 O O . LYS A 1 170 ? 17.781 10.254 -3.680 1.00 88.75 170 LYS A O 1
ATOM 1271 N N . LEU A 1 171 ? 17.341 8.547 -5.057 1.00 90.38 171 LEU A N 1
ATOM 1272 C CA . LEU A 1 171 ? 15.974 8.953 -5.394 1.00 90.38 171 LEU A CA 1
ATOM 1273 C C . LEU A 1 171 ? 14.901 8.281 -4.529 1.00 90.38 171 LEU A C 1
ATOM 1275 O O . LEU A 1 171 ? 13.748 8.711 -4.584 1.00 90.38 171 LEU A O 1
ATOM 1279 N N . THR A 1 172 ? 15.258 7.297 -3.699 1.00 90.56 172 THR A N 1
ATOM 1280 C CA . THR A 1 172 ? 14.313 6.532 -2.871 1.00 90.56 172 THR A CA 1
ATOM 1281 C C . THR A 1 172 ? 13.405 7.430 -2.039 1.00 90.56 172 THR A C 1
ATOM 1283 O O . THR A 1 172 ? 12.185 7.304 -2.114 1.00 90.56 172 THR A O 1
ATOM 1286 N N . SER A 1 173 ? 13.959 8.411 -1.323 1.00 89.62 173 SER A N 1
ATOM 1287 C CA . SER A 1 173 ? 13.158 9.327 -0.500 1.00 89.62 173 SER A CA 1
ATOM 1288 C C . SER A 1 173 ? 12.192 10.179 -1.329 1.00 89.62 173 SER A C 1
ATOM 1290 O O . SER A 1 173 ? 11.072 10.438 -0.893 1.00 89.62 173 SER A O 1
ATOM 1292 N N . LYS A 1 174 ? 12.589 10.591 -2.542 1.00 92.00 174 LYS A N 1
ATOM 1293 C CA . LYS A 1 174 ? 11.719 11.364 -3.446 1.00 92.00 174 LYS A CA 1
ATOM 1294 C C . LYS A 1 174 ? 10.558 10.504 -3.946 1.00 92.00 174 LYS A C 1
ATOM 1296 O O . LYS A 1 174 ? 9.425 10.978 -3.965 1.00 92.00 174 LYS A O 1
ATOM 1301 N N . ALA A 1 175 ? 10.829 9.245 -4.293 1.00 90.50 175 ALA A N 1
ATOM 1302 C CA . ALA A 1 175 ? 9.795 8.292 -4.679 1.00 90.50 175 ALA A CA 1
ATOM 1303 C C . ALA A 1 175 ? 8.818 8.042 -3.521 1.00 90.50 175 ALA A C 1
ATOM 1305 O O . ALA A 1 175 ? 7.616 8.222 -3.694 1.00 90.50 175 ALA A O 1
ATOM 1306 N N . ILE A 1 176 ? 9.333 7.746 -2.324 1.00 92.00 176 ILE A N 1
ATOM 1307 C CA . ILE A 1 176 ? 8.535 7.546 -1.106 1.00 92.00 176 ILE A CA 1
ATOM 1308 C C . ILE A 1 176 ? 7.592 8.730 -0.870 1.00 92.00 176 ILE A C 1
ATOM 1310 O O . ILE A 1 176 ? 6.387 8.536 -0.758 1.00 92.00 176 ILE A O 1
ATOM 1314 N N . ILE A 1 177 ? 8.104 9.963 -0.865 1.00 93.25 177 ILE A N 1
ATOM 1315 C CA . ILE A 1 177 ? 7.277 11.160 -0.647 1.00 93.25 177 ILE A CA 1
ATOM 1316 C C . ILE A 1 177 ? 6.215 11.323 -1.745 1.00 93.25 177 ILE A C 1
ATOM 1318 O O . ILE A 1 177 ? 5.059 11.609 -1.434 1.00 93.25 177 ILE A O 1
ATOM 1322 N N . SER A 1 178 ? 6.576 11.113 -3.015 1.00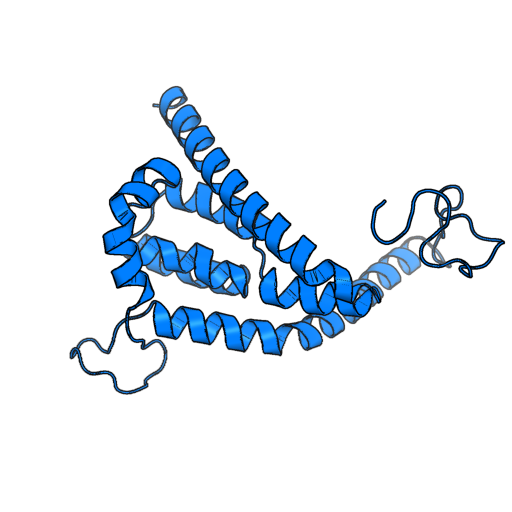 93.62 178 SER A N 1
ATOM 1323 C CA . SER A 1 178 ? 5.629 11.212 -4.133 1.00 93.62 178 SER A CA 1
ATOM 1324 C C . SER A 1 178 ? 4.496 10.196 -4.010 1.00 93.62 178 SER A C 1
ATOM 1326 O O . SER A 1 178 ? 3.343 10.546 -4.242 1.00 93.62 178 SER A O 1
ATOM 1328 N N . HIS A 1 179 ? 4.803 8.959 -3.614 1.00 94.25 179 HIS A N 1
ATOM 1329 C CA . HIS A 1 179 ? 3.797 7.922 -3.393 1.00 94.25 179 HIS A CA 1
ATOM 1330 C C . HIS A 1 179 ? 2.915 8.243 -2.184 1.00 94.25 179 HIS A C 1
ATOM 1332 O O . HIS A 1 179 ? 1.694 8.109 -2.283 1.00 94.25 179 HIS A O 1
ATOM 1338 N N . THR A 1 180 ? 3.488 8.762 -1.090 1.00 93.25 180 THR A N 1
ATOM 1339 C CA . THR A 1 180 ? 2.715 9.252 0.063 1.00 93.25 180 THR A CA 1
ATOM 1340 C C . THR A 1 180 ? 1.676 10.282 -0.383 1.00 93.25 180 THR A C 1
ATOM 1342 O O . THR A 1 180 ? 0.482 10.085 -0.161 1.00 93.25 180 THR A O 1
ATOM 1345 N N . ILE A 1 181 ? 2.117 11.351 -1.057 1.00 95.38 181 ILE A N 1
ATOM 1346 C CA . ILE A 1 181 ? 1.248 12.447 -1.514 1.00 95.38 181 ILE A CA 1
ATOM 1347 C C . ILE A 1 181 ? 0.236 11.940 -2.543 1.00 95.38 181 ILE A C 1
ATOM 1349 O O . ILE A 1 181 ? -0.946 12.261 -2.444 1.00 95.38 181 ILE A O 1
ATOM 1353 N N . GLY A 1 182 ? 0.683 11.118 -3.494 1.00 95.00 182 GLY A N 1
ATOM 1354 C CA . GLY A 1 182 ? -0.166 10.520 -4.518 1.00 95.00 182 GLY A CA 1
ATOM 1355 C C . GLY A 1 182 ? -1.297 9.691 -3.919 1.00 95.00 182 GLY A C 1
ATOM 1356 O O . GLY A 1 182 ? -2.442 9.858 -4.322 1.00 95.00 182 GLY A O 1
ATOM 1357 N N . GLY A 1 183 ? -1.016 8.863 -2.910 1.00 94.69 183 GLY A N 1
ATOM 1358 C CA . GLY A 1 183 ? -2.058 8.072 -2.253 1.00 94.69 183 GLY A CA 1
ATOM 1359 C C . GLY A 1 183 ? -2.996 8.900 -1.385 1.00 94.69 183 GLY A C 1
ATOM 1360 O O . GLY A 1 183 ? -4.195 8.644 -1.413 1.00 94.69 183 GLY A O 1
ATOM 1361 N N . LEU A 1 184 ? -2.512 9.942 -0.698 1.00 94.94 184 LEU A N 1
ATOM 1362 C CA . LEU A 1 184 ? -3.406 10.889 -0.019 1.00 94.94 184 LEU A CA 1
ATOM 1363 C C . LEU A 1 184 ? -4.338 11.571 -1.028 1.00 94.94 184 LEU A C 1
ATOM 1365 O O . LEU A 1 184 ? -5.553 11.526 -0.862 1.00 94.94 184 LEU A O 1
ATOM 1369 N N . GLY A 1 185 ? -3.785 12.143 -2.101 1.00 96.81 185 GLY A N 1
ATOM 1370 C CA . GLY A 1 185 ? -4.562 12.798 -3.153 1.00 96.81 185 GLY A CA 1
ATOM 1371 C C . GLY A 1 185 ? -5.544 11.848 -3.841 1.00 96.81 185 GLY A C 1
ATOM 1372 O O . GLY A 1 185 ? -6.704 12.203 -4.035 1.00 96.81 185 GLY A O 1
ATOM 1373 N N . GLY A 1 186 ? -5.114 10.620 -4.141 1.00 96.19 186 GLY A N 1
ATOM 1374 C CA . GLY A 1 186 ? -5.948 9.576 -4.733 1.00 96.19 186 GLY A CA 1
ATOM 1375 C C . GLY A 1 186 ? -7.087 9.139 -3.813 1.00 96.19 186 GLY A C 1
ATOM 1376 O O . GLY A 1 186 ? -8.224 9.033 -4.263 1.00 96.19 186 GLY A O 1
ATOM 1377 N N . GLY A 1 187 ? -6.817 8.951 -2.519 1.00 96.38 187 GLY A N 1
ATOM 1378 C CA . GLY A 1 187 ? -7.841 8.628 -1.525 1.00 96.38 187 GLY A CA 1
ATOM 1379 C C . GLY A 1 187 ? -8.877 9.742 -1.367 1.00 96.38 187 GLY A C 1
ATOM 1380 O O . GLY A 1 187 ? -10.076 9.473 -1.354 1.00 96.38 187 GLY A O 1
ATOM 1381 N N . ILE A 1 188 ? -8.426 10.999 -1.323 1.00 96.31 188 ILE A N 1
ATOM 1382 C CA . ILE A 1 188 ? -9.303 12.176 -1.279 1.00 96.31 188 ILE A CA 1
ATOM 1383 C C . ILE A 1 188 ? -10.176 12.228 -2.534 1.00 96.31 188 ILE A C 1
ATOM 1385 O O . ILE A 1 188 ? -11.401 12.295 -2.438 1.00 96.31 188 ILE A O 1
ATOM 1389 N N . ALA A 1 189 ? -9.563 12.143 -3.715 1.00 96.69 189 ALA A N 1
ATOM 1390 C CA . ALA A 1 189 ? -10.286 12.152 -4.980 1.00 96.69 189 ALA A CA 1
ATOM 1391 C C . ALA A 1 189 ? -11.325 11.023 -5.037 1.00 96.69 189 ALA A C 1
ATOM 1393 O O . ALA A 1 189 ? -12.480 11.277 -5.369 1.00 96.69 189 ALA A O 1
ATOM 1394 N N . ALA A 1 190 ? -10.960 9.802 -4.636 1.00 96.94 190 ALA A N 1
ATOM 1395 C CA . ALA A 1 190 ? -11.871 8.663 -4.607 1.00 96.94 190 ALA A CA 1
ATOM 1396 C C . ALA A 1 190 ? -13.066 8.883 -3.670 1.00 96.94 190 ALA A C 1
ATOM 1398 O O . ALA A 1 190 ? -14.193 8.562 -4.046 1.00 96.94 190 ALA A O 1
ATOM 1399 N N . ARG A 1 191 ? -12.856 9.486 -2.489 1.00 95.19 191 ARG A N 1
ATOM 1400 C CA . ARG A 1 191 ? -13.949 9.868 -1.581 1.00 95.19 191 ARG A CA 1
ATOM 1401 C C . ARG A 1 191 ? -14.925 10.818 -2.269 1.00 95.19 191 ARG A C 1
ATOM 1403 O O . ARG A 1 191 ? -16.126 10.560 -2.255 1.00 95.19 191 ARG A O 1
ATOM 1410 N N . PHE A 1 192 ? -14.430 11.901 -2.863 1.00 94.94 192 PHE A N 1
ATOM 1411 C CA . PHE A 1 192 ? -15.290 12.905 -3.495 1.00 94.94 192 PHE A CA 1
ATOM 1412 C C . PHE A 1 192 ? -15.992 12.374 -4.746 1.00 94.94 192 PHE A C 1
ATOM 1414 O O . PHE A 1 192 ? -17.187 12.606 -4.913 1.00 94.94 192 PHE A O 1
ATOM 1421 N N . ILE A 1 193 ? -15.295 11.599 -5.579 1.00 95.75 193 ILE A N 1
ATOM 1422 C CA . ILE A 1 193 ? -15.892 10.923 -6.737 1.00 95.75 193 ILE A CA 1
ATOM 1423 C C . ILE A 1 193 ? -17.012 9.986 -6.279 1.00 95.75 193 ILE A C 1
ATOM 1425 O O . ILE A 1 193 ? -18.100 10.015 -6.850 1.00 95.75 193 ILE A O 1
ATOM 1429 N N . TYR A 1 194 ? -16.784 9.195 -5.226 1.00 95.25 194 TYR A N 1
ATOM 1430 C CA . TYR A 1 194 ? -17.803 8.295 -4.692 1.00 95.25 194 TYR A CA 1
ATOM 1431 C C . TYR A 1 194 ? -19.015 9.056 -4.136 1.00 95.25 194 TYR A C 1
ATOM 1433 O O . TYR A 1 194 ? -20.146 8.642 -4.377 1.00 95.25 194 TYR A O 1
ATOM 1441 N N . LEU A 1 195 ? -18.808 10.182 -3.442 1.00 94.06 195 LEU A N 1
ATOM 1442 C CA . LEU A 1 195 ? -19.905 11.029 -2.960 1.00 94.06 195 LEU A CA 1
ATOM 1443 C C . LEU A 1 195 ? -20.757 11.566 -4.116 1.00 94.06 195 LEU A C 1
ATOM 1445 O O . LEU A 1 195 ? -21.978 11.426 -4.080 1.00 94.06 195 LEU A O 1
ATOM 1449 N N . ILE A 1 196 ? -20.121 12.109 -5.157 1.00 95.00 196 ILE A N 1
ATOM 1450 C CA . ILE A 1 196 ? -20.811 12.600 -6.359 1.00 95.00 196 ILE A CA 1
ATOM 1451 C C . ILE A 1 196 ? -21.587 11.463 -7.026 1.00 95.00 196 ILE A C 1
ATOM 1453 O O . ILE A 1 196 ? -22.773 11.608 -7.304 1.00 95.00 196 ILE A O 1
ATOM 1457 N N . TYR A 1 197 ? -20.946 10.310 -7.228 1.00 94.75 197 TYR A N 1
ATOM 1458 C CA . TYR A 1 197 ? -21.594 9.131 -7.799 1.00 94.75 197 TYR A CA 1
ATOM 1459 C C . TYR A 1 197 ? -22.812 8.695 -6.976 1.00 94.75 197 TYR A C 1
ATOM 1461 O O . TYR A 1 197 ? -23.885 8.473 -7.528 1.00 94.75 197 TYR A O 1
ATOM 1469 N N . SER A 1 198 ? -22.666 8.618 -5.651 1.00 92.31 198 SER A N 1
ATOM 1470 C CA . SER A 1 198 ? -23.757 8.227 -4.760 1.00 92.31 198 SER A CA 1
ATOM 1471 C C . SER A 1 198 ? -24.921 9.213 -4.779 1.00 92.31 198 SER A C 1
ATOM 1473 O O . SER A 1 198 ? -26.051 8.784 -4.610 1.00 92.31 198 SER A O 1
ATOM 1475 N N . TRP A 1 199 ? -24.661 10.501 -5.021 1.00 93.44 199 TRP A N 1
ATOM 1476 C CA . TRP A 1 199 ? -25.695 11.525 -5.149 1.00 93.44 199 TRP A CA 1
ATOM 1477 C C . TRP A 1 199 ? -26.427 11.460 -6.494 1.00 93.44 199 TRP A C 1
ATOM 1479 O O . TRP A 1 199 ? -27.619 11.715 -6.542 1.00 93.44 199 TRP A O 1
ATOM 1489 N N . ILE A 1 200 ? -25.731 11.097 -7.577 1.00 94.94 200 ILE A N 1
ATOM 1490 C CA . ILE A 1 200 ? -26.332 10.943 -8.914 1.00 94.94 200 ILE A CA 1
ATOM 1491 C C . ILE A 1 200 ? -27.226 9.697 -8.997 1.00 94.94 200 ILE A C 1
ATOM 1493 O O . ILE A 1 200 ? -28.206 9.692 -9.735 1.00 94.94 200 ILE A O 1
ATOM 1497 N N . VAL A 1 201 ? -26.845 8.621 -8.304 1.00 92.44 201 VAL A N 1
ATOM 1498 C CA . VAL A 1 201 ? -27.520 7.313 -8.384 1.00 92.44 201 VAL A CA 1
ATOM 1499 C C . VAL A 1 201 ? -28.588 7.125 -7.294 1.00 92.44 201 VAL A C 1
ATOM 1501 O O . VAL A 1 201 ? -29.385 6.191 -7.395 1.00 92.44 201 VAL A O 1
ATOM 1504 N N . ALA A 1 202 ? -28.599 7.971 -6.260 1.00 73.31 202 ALA A N 1
ATOM 1505 C CA . ALA A 1 202 ? -29.638 8.001 -5.225 1.00 73.31 202 ALA A CA 1
ATOM 1506 C C . ALA A 1 202 ? -30.904 8.715 -5.713 1.00 73.31 202 ALA A C 1
ATOM 1508 O O . ALA A 1 202 ? -31.996 8.239 -5.332 1.00 73.31 202 ALA A O 1
#

pLDDT: mean 87.66, std 7.88, range [53.97, 96.94]

Secondary structure (DSSP, 8-state):
-TTT-SSS-SSTTS-TT--TTT--PPPSS-HHHHHHHHHHHHHHHHHHHHHHHHHHHHHHHHHHHHHHS---TTS-----TT----HHHHHHHHHHHHHHHHH--SSGGGGHHHHHHTT-HHHHHTTHHHHHHTT---HHHHHHHHHHHHHHTTHHHHHHHHHHHTT-GGGHHHHHHHHHHHHHHHHHHHHHHHHHHHHHH-

Foldseek 3Di:
DVPQDDPADPCNPPPPVDDPVPDDDDDDDDPVVSVVCVVVVCVVVVVVLCVQLVVQLVVQLVVLQQCQADAPPVRDNPVDPSHHNRNQLVVLVVCVVPCCVQQVQPGSSLVSLLSSLLQANVVSVVCVVVCVVVVRDDPSSVLLSVQLSVLNHRLRRNLCSVCVVVVNNVCSVVSSVCSVVRSSVRSRVSNVVVVVVVVVVD

Sequence (202 aa):
KKEYGTDEYVFPNMNASYDMLKDRKIRDGNAFQRFLEALLDGGKNGVQLAISIIPGVVIICTLVMMLTNGPSEAGTYTGAAYEGIGALTWIGGKLKFILSPIFGFSSPEALAFPLTSLGSVGAALGLVPKMLSKGLIGKTEIAVFTAMGMCWSGYLSTHVAMMDALDMRKLTSKAIISHTIGGLGGGIAARFIYLIYSWIVA

Radius of gyration: 21.59 Å; chains: 1; bounding box: 58×37×62 Å